Protein AF-0000000076151742 (afdb_homodimer)

InterPro domains:
  IPR000971 Globin [PF00042] (34-148)
  IPR000971 Globin [PS01033] (8-156)
  IPR009050 Globin-like superfamily [SSF46458] (9-150)
  IPR012292 Globin/Protoglobin [G3DSA:1.10.490.10] (8-158)
  IPR044399 Myoglobin-like, M family globin domain [cd01040] (17-150)

Secondary structure (DSSP, 8-state):
--HHHHT---HHHHHHHHHHHHHHHTTHHHHHHHHHHHHHHH-GGGGGG-GGGTT--GGGGGG-HHHHHHHHHHHHHHHHHHHHTT-HHHHHHHHHHHHHHHHTTT--HHHHHHHHHHHHHHHHHHS-TTT--HHHHHHHHHHHHHHHHHHHHHHHHHHHHHHHHHH--STTS-----------/--HHHHT---HHHHHHHHHHHHHHHTTHHHHHHHHHHHHHHH-GGGGGG-GGGTT--GGGGGG-HHHHHHHHHHHHHHHHHHHHTT-HHHHHHHHHHHHHHHHTTT--HHHHHHHHHHHHHHHHHHS-TTT--HHHHHHHHHHHHHHHHHHHHHHHHHHHHHHHHHH--STTS-----------

Solvent-accessible surface area (backbone atoms only — not comparable to full-atom values): 20365 Å² total; per-residue (Å²): 131,56,59,69,66,47,42,63,65,53,74,66,38,50,49,27,42,52,55,53,45,52,60,46,52,73,43,40,66,64,46,17,41,50,49,51,52,44,39,40,67,78,39,56,76,61,47,71,79,38,73,90,50,69,86,55,55,79,88,51,41,80,75,34,63,68,50,45,38,50,17,42,50,53,49,53,53,51,45,54,43,63,74,22,49,90,36,47,69,48,30,49,52,51,47,49,54,51,38,55,59,34,41,78,70,76,41,54,37,69,58,38,48,54,51,21,56,39,49,34,51,47,48,64,69,69,40,54,77,90,71,59,50,70,56,39,34,52,32,42,38,46,52,27,48,27,48,23,47,44,26,50,51,50,52,52,52,53,52,51,54,54,48,54,64,62,66,62,64,85,61,78,69,70,81,68,75,81,81,83,78,81,82,128,132,56,60,70,67,48,43,63,65,53,75,66,38,50,49,26,42,54,54,53,44,52,60,45,51,73,43,40,65,64,44,18,40,50,49,50,51,44,39,40,66,78,37,55,73,60,45,72,79,36,71,90,51,69,85,55,56,78,88,50,41,80,73,34,62,67,51,45,41,50,17,42,49,51,49,53,54,51,46,54,44,63,74,23,49,90,36,46,70,48,32,48,52,50,46,48,53,50,36,56,59,34,40,77,69,76,40,53,36,69,58,38,49,53,50,21,57,39,49,33,51,48,48,66,69,69,40,54,76,89,71,58,50,70,56,41,35,52,31,41,37,45,53,27,48,26,49,24,47,43,28,48,52,49,52,51,53,53,50,53,53,54,49,54,62,63,65,62,62,84,63,81,70,69,85,69,77,80,78,81,77,74,79,120

Organism: Mytilus galloprovincialis (NCBI:txid29158)

pLDDT: mean 90.15, std 17.55, range [24.45, 98.75]

Nearest PDB structures (foldseek):
  8oup-assembly1_A  TM=9.320E-01  e=1.460E-07  Spisula solidissima
  2fam-assembly1_A  TM=9.357E-01  e=6.219E-07  Aplysia limacina
  5mba-assembly1_A  TM=9.370E-01  e=7.189E-07  Aplysia limacina
  1dm1-assembly1_A  TM=9.285E-01  e=1.889E-06  Aplysia limacina
  3a5a-assembly1_A  TM=8.567E-01  e=4.363E-05  Tokunagayusurika akamusi

Radius of gyration: 25.72 Å; Cα contacts (8 Å, |Δi|>4): 331; chains: 2; bounding box: 96×56×75 Å

Sequence (368 aa):
MSVRKALVFSKDEIRALKESWYVMWGDKTNNGIKMLMKLFKMHPESRAFYKEFKDLREQDLPANKRFRSLALQYMYKLTEYIDAVDDPDTLEDLMVTTCKAHHKRSLGPKHFKWMGSVMTSMVKETMKSTHVKELHKTSWTKLMDALVVVATDVQKTLKEESLDKIQIPEMTGVWRSPHNSPRFMSVRKALVFSKDEIRALKESWYVMWGDKTNNGIKMLMKLFKMHPESRAFYKEFKDLREQDLPANKRFRSLALQYMYKLTEYIDAVDDPDTLEDLMVTTCKAHHKRSLGPKHFKWMGSVMTSMVKETMKSTHVKELHKTSWTKLMDALVVVATDVQKTLKEESLDKIQIPEMTGVWRSPHNSPRF

Structure (mmCIF, N/CA/C/O backbone):
data_AF-0000000076151742-model_v1
#
loop_
_entity.id
_entity.type
_entity.pdbx_description
1 polymer 'Globin domain-containing protein'
#
loop_
_atom_site.group_PDB
_atom_site.id
_atom_site.type_symbol
_atom_site.label_atom_id
_atom_site.label_alt_id
_atom_site.label_comp_id
_atom_site.label_asym_id
_atom_site.label_entity_id
_atom_site.label_seq_id
_atom_site.pdbx_PDB_ins_code
_atom_site.Cartn_x
_atom_site.Cartn_y
_atom_site.Cartn_z
_atom_site.occupancy
_atom_site.B_iso_or_equiv
_atom_site.auth_seq_id
_atom_site.auth_comp_id
_atom_site.auth_asym_id
_atom_site.auth_atom_id
_atom_site.pdbx_PDB_model_num
ATOM 1 N N . MET A 1 1 ? 4.766 -13.641 -23.844 1 73.69 1 MET A N 1
ATOM 2 C CA . MET A 1 1 ? 3.4 -13.125 -23.781 1 73.69 1 MET A CA 1
ATOM 3 C C . MET A 1 1 ? 3.396 -11.625 -23.531 1 73.69 1 MET A C 1
ATOM 5 O O . MET A 1 1 ? 4.242 -11.109 -22.797 1 73.69 1 MET A O 1
ATOM 9 N N . SER A 1 2 ? 2.443 -11 -24.219 1 91.06 2 SER A N 1
ATOM 10 C CA . SER A 1 2 ? 2.373 -9.547 -24.047 1 91.06 2 SER A CA 1
ATOM 11 C C . SER A 1 2 ? 1.766 -9.188 -22.688 1 91.06 2 SER A C 1
ATOM 13 O O . SER A 1 2 ? 0.923 -9.922 -22.172 1 91.06 2 SER A O 1
ATOM 15 N N . VAL A 1 3 ? 2.254 -8.211 -22.062 1 94.06 3 VAL A N 1
ATOM 16 C CA . VAL A 1 3 ? 1.76 -7.719 -20.781 1 94.06 3 VAL A CA 1
ATOM 17 C C . VAL A 1 3 ? 0.248 -7.512 -20.859 1 94.06 3 VAL A C 1
ATOM 19 O O . VAL A 1 3 ? -0.488 -7.949 -19.969 1 94.06 3 VAL A O 1
ATOM 22 N N . ARG A 1 4 ? -0.246 -6.965 -21.922 1 92.31 4 ARG A N 1
ATOM 23 C CA . ARG A 1 4 ? -1.667 -6.668 -22.062 1 92.31 4 ARG A CA 1
ATOM 24 C C . ARG A 1 4 ? -2.5 -7.945 -22.047 1 92.31 4 ARG A C 1
ATOM 26 O O . ARG A 1 4 ? -3.557 -7.988 -21.406 1 92.31 4 ARG A O 1
ATOM 33 N N . LYS A 1 5 ? -2.043 -8.969 -22.75 1 95.25 5 LYS A N 1
ATOM 34 C CA . LYS A 1 5 ? -2.77 -10.234 -22.781 1 95.25 5 LYS A CA 1
ATOM 35 C C . LYS A 1 5 ? -2.818 -10.883 -21.406 1 95.25 5 LYS A C 1
ATOM 37 O O . LYS A 1 5 ? -3.822 -11.492 -21.031 1 95.25 5 LYS A O 1
ATOM 42 N N . ALA A 1 6 ? -1.76 -10.742 -20.703 1 97.25 6 ALA A N 1
ATOM 43 C CA . ALA A 1 6 ? -1.653 -11.352 -19.375 1 97.25 6 ALA A CA 1
ATOM 44 C C . ALA A 1 6 ? -2.598 -10.688 -18.375 1 97.25 6 ALA A C 1
ATOM 46 O O . ALA A 1 6 ? -2.941 -11.273 -17.359 1 97.25 6 ALA A O 1
ATOM 47 N N . LEU A 1 7 ? -3.07 -9.492 -18.688 1 97.94 7 LEU A N 1
ATOM 48 C CA . LEU A 1 7 ? -3.805 -8.688 -17.719 1 97.94 7 LEU A CA 1
ATOM 49 C C . LEU A 1 7 ? -5.301 -8.703 -18.016 1 97.94 7 LEU A C 1
ATOM 51 O O . LEU A 1 7 ? -6.062 -7.93 -17.438 1 97.94 7 LEU A O 1
ATOM 55 N N . VAL A 1 8 ? -5.691 -9.57 -18.906 1 97.5 8 VAL A N 1
ATOM 56 C CA . VAL A 1 8 ? -7.105 -9.688 -19.25 1 97.5 8 VAL A CA 1
ATOM 57 C C . VAL A 1 8 ? -7.727 -10.859 -18.5 1 97.5 8 VAL A C 1
ATOM 59 O O . VAL A 1 8 ? -7.258 -12 -18.625 1 97.5 8 VAL A O 1
ATOM 62 N N . PHE A 1 9 ? -8.766 -10.562 -17.797 1 98.44 9 PHE A N 1
ATOM 63 C CA . PHE A 1 9 ? -9.492 -11.555 -17.016 1 98.44 9 PHE A CA 1
ATOM 64 C C . PHE A 1 9 ? -10.945 -11.641 -17.469 1 98.44 9 PHE A C 1
ATOM 66 O O . PHE A 1 9 ? -11.57 -10.617 -17.766 1 98.44 9 PHE A O 1
ATOM 73 N N . SER A 1 10 ? -11.461 -12.852 -17.516 1 98.38 10 SER A N 1
ATOM 74 C CA . SER A 1 10 ? -12.883 -13.023 -17.812 1 98.38 10 SER A CA 1
ATOM 75 C C . SER A 1 10 ? -13.75 -12.602 -16.641 1 98.38 10 SER A C 1
ATOM 77 O O . SER A 1 10 ? -13.266 -12.5 -15.508 1 98.38 10 SER A O 1
ATOM 79 N N . LYS A 1 11 ? -15.062 -12.375 -16.922 1 98.31 11 LYS A N 1
ATOM 80 C CA . LYS A 1 11 ? -16 -12.023 -15.852 1 98.31 11 LYS A CA 1
ATOM 81 C C . LYS A 1 11 ? -16.016 -13.102 -14.773 1 98.31 11 LYS A C 1
ATOM 83 O O . LYS A 1 11 ? -16.125 -12.797 -13.586 1 98.31 11 LYS A O 1
ATOM 88 N N . ASP A 1 12 ? -15.906 -14.344 -15.156 1 98.31 12 ASP A N 1
ATOM 89 C CA . ASP A 1 12 ? -15.93 -15.453 -14.203 1 98.31 12 ASP A CA 1
ATOM 90 C C . ASP A 1 12 ? -14.656 -15.477 -13.359 1 98.31 12 ASP A C 1
ATOM 92 O O . ASP A 1 12 ? -14.711 -15.75 -12.156 1 98.31 12 ASP A O 1
ATOM 96 N N . GLU A 1 13 ? -13.531 -15.219 -13.953 1 98.56 13 GLU A N 1
ATOM 97 C CA . GLU A 1 13 ? -12.273 -15.133 -13.227 1 98.56 13 GLU A CA 1
ATOM 98 C C . GLU A 1 13 ? -12.297 -14.008 -12.203 1 98.56 13 GLU A C 1
ATOM 100 O O . GLU A 1 13 ? -11.852 -14.18 -11.062 1 98.56 13 GLU A O 1
ATOM 105 N N . ILE A 1 14 ? -12.805 -12.875 -12.648 1 98.75 14 ILE A N 1
ATOM 106 C CA . ILE A 1 14 ? -12.906 -11.711 -11.773 1 98.75 14 ILE A CA 1
ATOM 107 C C . ILE A 1 14 ? -13.812 -12.039 -10.586 1 98.75 14 ILE A C 1
ATOM 109 O O . ILE A 1 14 ? -13.469 -11.742 -9.438 1 98.75 14 ILE A O 1
ATOM 113 N N . ARG A 1 15 ? -14.898 -12.641 -10.828 1 98.06 15 ARG A N 1
ATOM 114 C CA . ARG A 1 15 ? -15.82 -13.039 -9.773 1 98.06 15 ARG A CA 1
ATOM 115 C C . ARG A 1 15 ? -15.156 -14.016 -8.805 1 98.06 15 ARG A C 1
ATOM 117 O O . ARG A 1 15 ? -15.297 -13.883 -7.586 1 98.06 15 ARG A O 1
ATOM 124 N N . ALA A 1 16 ? -14.414 -14.945 -9.328 1 98.12 16 ALA A N 1
ATOM 125 C CA . ALA A 1 16 ? -13.742 -15.945 -8.5 1 98.12 16 ALA A CA 1
ATOM 126 C C . ALA A 1 16 ? -12.703 -15.297 -7.594 1 98.12 16 ALA A C 1
ATOM 128 O O . ALA A 1 16 ? -12.586 -15.648 -6.418 1 98.12 16 ALA A O 1
ATOM 129 N N . LEU A 1 17 ? -11.93 -14.344 -8.141 1 98.44 17 LEU A N 1
ATOM 130 C CA . LEU A 1 17 ? -10.945 -13.609 -7.355 1 98.44 17 LEU A CA 1
ATOM 131 C C . LEU A 1 17 ? -11.625 -12.82 -6.238 1 98.44 17 LEU A C 1
ATOM 133 O O . LEU A 1 17 ? -11.219 -12.914 -5.074 1 98.44 17 LEU A O 1
ATOM 137 N N . LYS A 1 18 ? -12.672 -12.133 -6.598 1 98.12 18 LYS A N 1
ATOM 138 C CA . LYS A 1 18 ? -13.336 -11.258 -5.637 1 98.12 18 LYS A CA 1
ATOM 139 C C . LYS A 1 18 ? -14.055 -12.07 -4.559 1 98.12 18 LYS A C 1
ATOM 141 O O . LYS A 1 18 ? -14.039 -11.703 -3.383 1 98.12 18 LYS A O 1
ATOM 146 N N . GLU A 1 19 ? -14.641 -13.203 -4.895 1 97.38 19 GLU A N 1
ATOM 147 C CA . GLU A 1 19 ? -15.328 -14.062 -3.934 1 97.38 19 GLU A CA 1
ATOM 148 C C . GLU A 1 19 ? -14.344 -14.664 -2.936 1 97.38 19 GLU A C 1
ATOM 150 O O . GLU A 1 19 ? -14.586 -14.648 -1.729 1 97.38 19 GLU A O 1
ATOM 155 N N . SER A 1 20 ? -13.289 -15.203 -3.422 1 97.69 20 SER A N 1
ATOM 156 C CA . SER A 1 20 ? -12.32 -15.836 -2.535 1 97.69 20 SER A CA 1
ATOM 157 C C . SER A 1 20 ? -11.602 -14.805 -1.674 1 97.69 20 SER A C 1
ATOM 159 O O . SER A 1 20 ? -11.289 -15.07 -0.512 1 97.69 20 SER A O 1
ATOM 161 N N . TRP A 1 21 ? -11.344 -13.602 -2.264 1 98.06 21 TRP A N 1
ATOM 162 C CA . TRP A 1 21 ? -10.703 -12.539 -1.497 1 98.06 21 TRP A CA 1
ATOM 163 C C . TRP A 1 21 ? -11.625 -12.031 -0.394 1 98.06 21 TRP A C 1
ATOM 165 O O . TRP A 1 21 ? -11.172 -11.719 0.709 1 98.06 21 TRP A O 1
ATOM 175 N N . TYR A 1 22 ? -12.891 -11.961 -0.725 1 96.81 22 TYR A N 1
ATOM 176 C CA . TYR A 1 22 ? -13.867 -11.547 0.276 1 96.81 22 TYR A CA 1
ATOM 177 C C . TYR A 1 22 ? -13.797 -12.438 1.509 1 96.81 22 TYR A C 1
ATOM 179 O O . TYR A 1 22 ? -13.812 -11.953 2.641 1 96.81 22 TYR A O 1
ATOM 187 N N . VAL A 1 23 ? -13.703 -13.688 1.262 1 96.25 23 VAL A N 1
ATOM 188 C CA . VAL A 1 23 ? -13.617 -14.648 2.355 1 96.25 23 VAL A CA 1
ATOM 189 C C . VAL A 1 23 ? -12.312 -14.445 3.127 1 96.25 23 VAL A C 1
ATOM 191 O O . VAL A 1 23 ? -12.32 -14.375 4.359 1 96.25 23 VAL A O 1
ATOM 194 N N . MET A 1 24 ? -11.18 -14.297 2.467 1 97 24 MET A N 1
ATOM 195 C CA . MET A 1 24 ? -9.875 -14.141 3.105 1 97 24 MET A CA 1
ATOM 196 C C . MET A 1 24 ? -9.789 -12.812 3.844 1 97 24 MET A C 1
ATOM 198 O O . MET A 1 24 ? -9.195 -12.734 4.922 1 97 24 MET A O 1
ATOM 202 N N . TRP A 1 25 ? -10.398 -11.805 3.289 1 96.62 25 TRP A N 1
ATOM 203 C CA . TRP A 1 25 ? -10.359 -10.461 3.844 1 96.62 25 TRP A CA 1
ATOM 204 C C . TRP A 1 25 ? -11.148 -10.383 5.148 1 96.62 25 TRP A C 1
ATOM 206 O O . TRP A 1 25 ? -10.883 -9.531 5.992 1 96.62 25 TRP A O 1
ATOM 216 N N . GLY A 1 26 ? -12.125 -11.289 5.32 1 95.31 26 GLY A N 1
ATOM 217 C CA . GLY A 1 26 ? -12.977 -11.266 6.5 1 95.31 26 GLY A CA 1
ATOM 218 C C . GLY A 1 26 ? -12.195 -11.273 7.801 1 95.31 26 GLY A C 1
ATOM 219 O O . GLY A 1 26 ? -12.617 -10.664 8.789 1 95.31 26 GLY A O 1
ATOM 220 N N . ASP A 1 27 ? -11.086 -11.945 7.805 1 95.56 27 ASP A N 1
ATOM 221 C CA . ASP A 1 27 ? -10.109 -11.914 8.891 1 95.56 27 ASP A CA 1
ATOM 222 C C . ASP A 1 27 ? -8.719 -11.562 8.367 1 95.56 27 ASP A C 1
ATOM 224 O O . ASP A 1 27 ? -7.797 -12.375 8.445 1 95.56 27 ASP A O 1
ATOM 228 N N . LYS A 1 28 ? -8.633 -10.336 7.918 1 96.12 28 LYS A N 1
ATOM 229 C CA . LYS A 1 28 ? -7.445 -9.898 7.195 1 96.12 28 LYS A CA 1
ATOM 230 C C . LYS A 1 28 ? -6.195 -10.023 8.062 1 96.12 28 LYS A C 1
ATOM 232 O O . LYS A 1 28 ? -5.121 -10.359 7.57 1 96.12 28 LYS A O 1
ATOM 237 N N . THR A 1 29 ? -6.398 -9.805 9.391 1 95.31 29 THR A N 1
ATOM 238 C CA . THR A 1 29 ? -5.238 -9.859 10.273 1 95.31 29 THR A CA 1
ATOM 239 C C . THR A 1 29 ? -4.719 -11.289 10.391 1 95.31 29 THR A C 1
ATOM 241 O O . THR A 1 29 ? -3.566 -11.57 10.047 1 95.31 29 THR A O 1
ATOM 244 N N . ASN A 1 30 ? -5.562 -12.219 10.734 1 96.88 30 ASN A N 1
ATOM 245 C CA . ASN A 1 30 ? -5.133 -13.594 10.93 1 96.88 30 ASN A CA 1
ATOM 246 C C . ASN A 1 30 ? -4.789 -14.273 9.602 1 96.88 30 ASN A C 1
ATOM 248 O O . ASN A 1 30 ? -3.836 -15.047 9.531 1 96.88 30 ASN A O 1
ATOM 252 N N . ASN A 1 31 ? -5.531 -13.977 8.594 1 98.06 31 ASN A N 1
ATOM 253 C CA . ASN A 1 31 ? -5.246 -14.586 7.301 1 98.06 31 ASN A CA 1
ATOM 254 C C . ASN A 1 31 ? -3.98 -14.008 6.676 1 98.06 31 ASN A C 1
ATOM 256 O O . ASN A 1 31 ? -3.248 -14.719 5.984 1 98.06 31 ASN A O 1
ATOM 260 N N . GLY A 1 32 ? -3.707 -12.711 6.961 1 98.5 32 GLY A N 1
ATOM 261 C CA . GLY A 1 32 ? -2.43 -12.148 6.551 1 98.5 32 GLY A CA 1
ATOM 262 C C . GLY A 1 32 ? -1.241 -12.82 7.211 1 98.5 32 GLY A C 1
ATOM 263 O O . GLY A 1 32 ? -0.257 -13.148 6.543 1 98.5 32 GLY A O 1
ATOM 264 N N . ILE A 1 33 ? -1.382 -13.047 8.43 1 98.44 33 ILE A N 1
ATOM 265 C CA . ILE A 1 33 ? -0.337 -13.734 9.18 1 98.44 33 ILE A CA 1
ATOM 266 C C . ILE A 1 33 ? -0.149 -15.148 8.625 1 98.44 33 ILE A C 1
ATOM 268 O O . ILE A 1 33 ? 0.979 -15.57 8.367 1 98.44 33 ILE A O 1
ATOM 272 N N . LYS A 1 34 ? -1.237 -15.805 8.422 1 98.38 34 LYS A N 1
ATOM 273 C CA . LYS A 1 34 ? -1.194 -17.156 7.867 1 98.38 34 LYS A CA 1
ATOM 274 C C . LYS A 1 34 ? -0.521 -17.172 6.496 1 98.38 34 LYS A C 1
ATOM 276 O O . LYS A 1 34 ? 0.258 -18.062 6.188 1 98.38 34 LYS A O 1
ATOM 281 N N . MET A 1 35 ? -0.806 -16.203 5.723 1 98.69 35 MET A N 1
ATOM 282 C CA . MET A 1 35 ? -0.234 -16.094 4.387 1 98.69 35 MET A CA 1
ATOM 283 C C . MET A 1 35 ? 1.283 -15.953 4.453 1 98.69 35 MET A C 1
ATOM 285 O O . MET A 1 35 ? 2.008 -16.656 3.75 1 98.69 35 MET A O 1
ATOM 289 N N . LEU A 1 36 ? 1.77 -15.133 5.328 1 98.38 36 LEU A N 1
ATOM 290 C CA . LEU A 1 36 ? 3.209 -14.93 5.438 1 98.38 36 LEU A CA 1
ATOM 291 C C . LEU A 1 36 ? 3.891 -16.156 6.035 1 98.38 36 LEU A C 1
ATOM 293 O O . LEU A 1 36 ? 4.996 -16.516 5.625 1 98.38 36 LEU A O 1
ATOM 297 N N . MET A 1 37 ? 3.201 -16.703 6.965 1 98.5 37 MET A N 1
ATOM 298 C CA . MET A 1 37 ? 3.729 -17.953 7.52 1 98.5 37 MET A CA 1
ATOM 299 C C . MET A 1 37 ? 3.855 -19.016 6.434 1 98.5 37 MET A C 1
ATOM 301 O O . MET A 1 37 ? 4.844 -19.75 6.395 1 98.5 37 MET A O 1
ATOM 305 N N . LYS A 1 38 ? 2.926 -19.141 5.613 1 98.44 38 LYS A N 1
ATOM 306 C CA . LYS A 1 38 ? 2.957 -20.094 4.516 1 98.44 38 LYS A CA 1
ATOM 307 C C . LYS A 1 38 ? 4.074 -19.781 3.529 1 98.44 38 LYS A C 1
ATOM 309 O O . LYS A 1 38 ? 4.688 -20.672 2.957 1 98.44 38 LYS A O 1
ATOM 314 N N . LEU A 1 39 ? 4.254 -18.469 3.283 1 98.5 39 LEU A N 1
ATOM 315 C CA . LEU A 1 39 ? 5.359 -18.062 2.418 1 98.5 39 LEU A CA 1
ATOM 316 C C . LEU A 1 39 ? 6.691 -18.562 2.973 1 98.5 39 LEU A C 1
ATOM 318 O O . LEU A 1 39 ? 7.477 -19.188 2.252 1 98.5 39 LEU A O 1
ATOM 322 N N . PHE A 1 40 ? 6.875 -18.375 4.258 1 97.81 40 PHE A N 1
ATOM 323 C CA . PHE A 1 40 ? 8.133 -18.75 4.887 1 97.81 40 PHE A CA 1
ATOM 324 C C . PHE A 1 40 ? 8.273 -20.266 4.953 1 97.81 40 PHE A C 1
ATOM 326 O O . PHE A 1 40 ? 9.383 -20.797 4.918 1 97.81 40 PHE A O 1
ATOM 333 N N . LYS A 1 41 ? 7.184 -20.953 5 1 97.69 41 LYS A N 1
ATOM 334 C CA . LYS A 1 41 ? 7.211 -22.406 5.062 1 97.69 41 LYS A CA 1
ATOM 335 C C . LYS A 1 41 ? 7.441 -23.016 3.682 1 97.69 41 LYS A C 1
ATOM 337 O O . LYS A 1 41 ? 8.266 -23.922 3.523 1 97.69 41 LYS A O 1
ATOM 342 N N . MET A 1 42 ? 6.754 -22.516 2.688 1 97.94 42 MET A N 1
ATOM 343 C CA . MET A 1 42 ? 6.824 -23.078 1.34 1 97.94 42 MET A CA 1
ATOM 344 C C . MET A 1 42 ? 8.094 -22.609 0.627 1 97.94 42 MET A C 1
ATOM 346 O O . MET A 1 42 ? 8.625 -23.328 -0.221 1 97.94 42 MET A O 1
ATOM 350 N N . HIS A 1 43 ? 8.523 -21.391 0.941 1 97.94 43 HIS A N 1
ATOM 351 C CA . HIS A 1 43 ? 9.719 -20.781 0.352 1 97.94 43 HIS A CA 1
ATOM 352 C C . HIS A 1 43 ? 10.609 -20.172 1.423 1 97.94 43 HIS A C 1
ATOM 354 O O . HIS A 1 43 ? 10.711 -18.953 1.525 1 97.94 43 HIS A O 1
ATOM 360 N N . PRO A 1 44 ? 11.359 -21.031 2.105 1 96.38 44 PRO A N 1
ATOM 361 C CA . PRO A 1 44 ? 12.141 -20.594 3.262 1 96.38 44 PRO A CA 1
ATOM 362 C C . PRO A 1 44 ? 13.18 -19.531 2.896 1 96.38 44 PRO A C 1
ATOM 364 O O . PRO A 1 44 ? 13.531 -18.688 3.727 1 96.38 44 PRO A O 1
ATOM 367 N N . GLU A 1 45 ? 13.648 -19.516 1.678 1 95.56 45 GLU A N 1
ATOM 368 C CA . GLU A 1 45 ? 14.609 -18.5 1.223 1 95.56 45 GLU A CA 1
ATOM 369 C C . GLU A 1 45 ? 14.016 -17.094 1.31 1 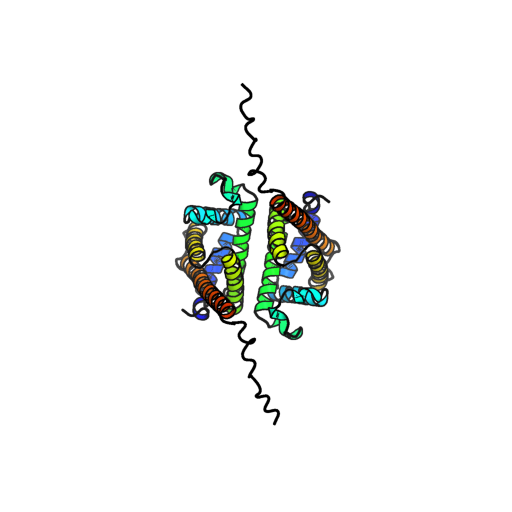95.56 45 GLU A C 1
ATOM 371 O O . GLU A 1 45 ? 14.75 -16.125 1.407 1 95.56 45 GLU A O 1
ATOM 376 N N . SER A 1 46 ? 12.648 -17 1.322 1 96.25 46 SER A N 1
ATOM 377 C CA . SER A 1 46 ? 11.992 -15.703 1.344 1 96.25 46 SER A CA 1
ATOM 378 C C . SER A 1 46 ? 12.234 -14.977 2.664 1 96.25 46 SER A C 1
ATOM 380 O O . SER A 1 46 ? 12.234 -13.742 2.713 1 96.25 46 SER A O 1
ATOM 382 N N . ARG A 1 47 ? 12.477 -15.758 3.67 1 95 47 ARG A N 1
ATOM 383 C CA . ARG A 1 47 ? 12.695 -15.164 4.988 1 95 47 ARG A CA 1
ATOM 384 C C . ARG A 1 47 ? 13.961 -14.328 5.012 1 95 47 ARG A C 1
ATOM 386 O O . ARG A 1 47 ? 14.078 -13.383 5.797 1 95 47 ARG A O 1
ATOM 393 N N . ALA A 1 48 ? 14.953 -14.609 4.18 1 93.56 48 ALA A N 1
ATOM 394 C CA . ALA A 1 48 ? 16.25 -13.945 4.152 1 93.56 48 ALA A CA 1
ATOM 395 C C . ALA A 1 48 ? 16.125 -12.477 3.752 1 93.56 48 ALA A C 1
ATOM 397 O O . ALA A 1 48 ? 17 -11.672 4.027 1 93.56 48 ALA A O 1
ATOM 398 N N . PHE A 1 49 ? 15.008 -12.109 3.178 1 93.81 49 PHE A N 1
ATOM 399 C CA . PHE A 1 49 ? 14.812 -10.75 2.703 1 93.81 49 PHE A CA 1
ATOM 400 C C . PHE A 1 49 ? 14.305 -9.852 3.826 1 93.81 49 PHE A C 1
ATOM 402 O O . PHE A 1 49 ? 14.188 -8.633 3.65 1 93.81 49 PHE A O 1
ATOM 409 N N . TYR A 1 50 ? 14.086 -10.461 5.031 1 94.69 50 TYR A N 1
ATOM 410 C CA . TYR A 1 50 ? 13.594 -9.727 6.195 1 94.69 50 TYR A CA 1
ATOM 411 C C . TYR A 1 50 ? 14.547 -9.859 7.371 1 94.69 50 TYR A C 1
ATOM 413 O O . TYR A 1 50 ? 14.32 -10.672 8.273 1 94.69 50 TYR A O 1
ATOM 421 N N . LYS A 1 51 ? 15.516 -9.023 7.367 1 91.75 51 LYS A N 1
ATOM 422 C CA . LYS A 1 51 ? 16.578 -9.094 8.375 1 91.75 51 LYS A CA 1
ATOM 423 C C . LYS A 1 51 ? 16 -8.984 9.781 1 91.75 51 LYS A C 1
ATOM 425 O O . LYS A 1 51 ? 16.547 -9.562 10.727 1 91.75 51 LYS A O 1
ATOM 430 N N . GLU A 1 52 ? 14.914 -8.352 9.906 1 92.12 52 GLU A N 1
ATOM 431 C CA . GLU A 1 52 ? 14.281 -8.133 11.211 1 92.12 52 GLU A CA 1
ATOM 432 C C . GLU A 1 52 ? 13.773 -9.438 11.805 1 92.12 52 GLU A C 1
ATOM 434 O O . GLU A 1 52 ? 13.523 -9.516 13.016 1 92.12 52 GLU A O 1
ATOM 439 N N . PHE A 1 53 ? 13.594 -10.406 10.914 1 95.81 53 PHE A N 1
ATOM 440 C CA . PHE A 1 53 ? 13.008 -11.648 11.398 1 95.81 53 PHE A CA 1
ATOM 441 C C . PHE A 1 53 ? 14.07 -12.734 11.539 1 95.81 53 PHE A C 1
ATOM 443 O O . PHE A 1 53 ? 13.766 -13.875 11.906 1 95.81 53 PHE A O 1
ATOM 450 N N . LYS A 1 54 ? 15.312 -12.547 11.328 1 91 54 LYS A N 1
ATOM 451 C CA . LYS A 1 54 ? 16.375 -13.539 11.203 1 91 54 LYS A CA 1
ATOM 452 C C . LYS A 1 54 ? 16.547 -14.32 12.5 1 91 54 LYS A C 1
ATOM 454 O O . LYS A 1 54 ? 16.781 -15.531 12.469 1 91 54 LYS A O 1
ATOM 459 N N . ASP A 1 55 ? 16.297 -13.648 13.594 1 92 55 ASP A N 1
ATOM 460 C CA . ASP A 1 55 ? 16.594 -14.305 14.859 1 92 55 ASP A CA 1
ATOM 461 C C . ASP A 1 55 ? 15.312 -14.781 15.547 1 92 55 ASP A C 1
ATOM 463 O O . ASP A 1 55 ? 15.352 -15.219 16.703 1 92 55 ASP A O 1
ATOM 467 N N . LEU A 1 56 ? 14.25 -14.727 14.828 1 96.31 56 LEU A N 1
ATOM 468 C CA . LEU A 1 56 ? 12.984 -15.141 15.422 1 96.31 56 LEU A CA 1
ATOM 469 C C . LEU A 1 56 ? 12.641 -16.578 15.055 1 96.31 56 LEU A C 1
ATOM 471 O O . LEU A 1 56 ? 12.867 -17 13.914 1 96.31 56 LEU A O 1
ATOM 475 N N . ARG A 1 57 ? 12.234 -17.344 16.156 1 96.31 57 ARG A N 1
ATOM 476 C CA . ARG A 1 57 ? 11.672 -18.656 15.852 1 96.31 57 ARG A CA 1
ATOM 477 C C . ARG A 1 57 ? 10.328 -18.531 15.133 1 96.31 57 ARG A C 1
ATOM 479 O O . ARG A 1 57 ? 9.602 -17.562 15.336 1 96.31 57 ARG A O 1
ATOM 486 N N . GLU A 1 58 ? 10 -19.469 14.25 1 95.62 58 GLU A N 1
ATOM 487 C CA . GLU A 1 58 ? 8.758 -19.453 13.477 1 95.62 58 GLU A CA 1
ATOM 488 C C . GLU A 1 58 ? 7.551 -19.219 14.383 1 95.62 58 GLU A C 1
ATOM 490 O O . GLU A 1 58 ? 6.645 -18.469 14.031 1 95.62 58 GLU A O 1
ATOM 495 N N . GLN A 1 59 ? 7.48 -19.859 15.531 1 96.12 59 GLN A N 1
ATOM 496 C CA . GLN A 1 59 ? 6.336 -19.797 16.438 1 96.12 59 GLN A CA 1
ATOM 497 C C . GLN A 1 59 ? 6.195 -18.422 17.062 1 96.12 59 GLN A C 1
ATOM 499 O O . GLN A 1 59 ? 5.148 -18.078 17.625 1 96.12 59 GLN A O 1
ATOM 504 N N . ASP A 1 60 ? 7.238 -17.594 16.953 1 97.31 60 ASP A N 1
ATOM 505 C CA . ASP A 1 60 ? 7.227 -16.266 17.578 1 97.31 60 ASP A CA 1
ATOM 506 C C . ASP A 1 60 ? 6.812 -15.188 16.578 1 97.31 60 ASP A C 1
ATOM 508 O O . ASP A 1 60 ? 6.484 -14.07 16.953 1 97.31 60 ASP A O 1
ATOM 512 N N . LEU A 1 61 ? 6.781 -15.523 15.344 1 97.44 61 LEU A N 1
ATOM 513 C CA . LEU A 1 61 ? 6.539 -14.562 14.273 1 97.44 61 LEU A CA 1
ATOM 514 C C . LEU A 1 61 ? 5.137 -13.969 14.383 1 97.44 61 LEU A C 1
ATOM 516 O O . LEU A 1 61 ? 4.969 -12.75 14.305 1 97.44 61 LEU A O 1
ATOM 520 N N . PRO A 1 62 ? 4.105 -14.75 14.758 1 97.06 62 PRO A N 1
ATOM 521 C CA . PRO A 1 62 ? 2.746 -14.203 14.773 1 97.06 62 PRO A CA 1
ATOM 522 C C . PRO A 1 62 ? 2.551 -13.141 15.844 1 97.06 62 PRO A C 1
ATOM 524 O O . PRO A 1 62 ? 1.644 -12.305 15.742 1 97.06 62 PRO A O 1
ATOM 527 N N . ALA A 1 63 ? 3.387 -13.156 16.781 1 95.38 63 ALA A N 1
ATOM 528 C CA . ALA A 1 63 ? 3.238 -12.188 17.875 1 95.38 63 ALA A CA 1
ATOM 529 C C . ALA A 1 63 ? 4.105 -10.953 17.625 1 95.38 63 ALA A C 1
ATOM 531 O O . ALA A 1 63 ? 3.949 -9.938 18.312 1 95.38 63 ALA A O 1
ATOM 532 N N . ASN A 1 64 ? 5.055 -11.023 16.688 1 95.44 64 ASN A N 1
ATOM 533 C CA . ASN A 1 64 ? 5.945 -9.906 16.375 1 95.44 64 ASN A CA 1
ATOM 534 C C . ASN A 1 64 ? 5.199 -8.773 15.68 1 95.44 64 ASN A C 1
ATOM 536 O O . ASN A 1 64 ? 4.52 -9 14.672 1 95.44 64 ASN A O 1
ATOM 540 N N . LYS A 1 65 ? 5.32 -7.578 16.156 1 92.94 65 LYS A N 1
ATOM 541 C CA . LYS A 1 65 ? 4.574 -6.43 15.656 1 92.94 65 LYS A CA 1
ATOM 542 C C . LYS A 1 65 ? 4.922 -6.141 14.203 1 92.94 65 LYS A C 1
ATOM 544 O O . LYS A 1 65 ? 4.035 -5.875 13.391 1 92.94 65 LYS A O 1
ATOM 549 N N . ARG A 1 66 ? 6.156 -6.188 13.922 1 94.62 66 ARG A N 1
ATOM 550 C CA . ARG A 1 66 ? 6.598 -5.93 12.555 1 94.62 66 ARG A CA 1
ATOM 551 C C . ARG A 1 66 ? 6.066 -6.992 11.602 1 94.62 66 ARG A C 1
ATOM 553 O O . ARG A 1 66 ? 5.688 -6.684 10.469 1 94.62 66 ARG A O 1
ATOM 560 N N . PHE A 1 67 ? 6.074 -8.234 12.055 1 96.88 67 PHE A N 1
ATOM 561 C CA . PHE A 1 67 ? 5.543 -9.32 11.234 1 96.88 67 PHE A CA 1
ATOM 562 C C . PHE A 1 67 ? 4.059 -9.109 10.961 1 96.88 67 PHE A C 1
ATOM 564 O O . PHE A 1 67 ? 3.602 -9.297 9.828 1 96.88 67 PHE A O 1
ATOM 571 N N . ARG A 1 68 ? 3.35 -8.656 11.891 1 95.94 68 ARG A N 1
ATOM 572 C CA . ARG A 1 68 ? 1.914 -8.43 11.758 1 95.94 68 ARG A CA 1
ATOM 573 C C . ARG A 1 68 ? 1.629 -7.27 10.812 1 95.94 68 ARG A C 1
ATOM 575 O O . ARG A 1 68 ? 0.717 -7.348 9.984 1 95.94 68 ARG A O 1
ATOM 582 N N . SER A 1 69 ? 2.398 -6.211 10.914 1 95.75 69 SER A N 1
ATOM 583 C CA . SER A 1 69 ? 2.199 -5.07 10.031 1 95.75 69 SER A CA 1
ATOM 584 C C . SER A 1 69 ? 2.551 -5.422 8.586 1 95.75 69 SER A C 1
ATOM 586 O O . SER A 1 69 ? 1.89 -4.965 7.652 1 95.75 69 SER A O 1
ATOM 588 N N . LEU A 1 70 ? 3.623 -6.223 8.477 1 96.75 70 LEU A N 1
ATOM 589 C CA . LEU A 1 70 ? 3.99 -6.688 7.141 1 96.75 70 LEU A CA 1
ATOM 590 C C . LEU A 1 70 ? 2.871 -7.52 6.527 1 96.75 70 LEU A C 1
ATOM 592 O O . LEU A 1 70 ? 2.535 -7.348 5.352 1 96.75 70 LEU A O 1
ATOM 596 N N . ALA A 1 71 ? 2.303 -8.391 7.344 1 97.62 71 ALA A N 1
ATOM 597 C CA . ALA A 1 71 ? 1.188 -9.219 6.883 1 97.62 71 ALA A CA 1
ATOM 598 C C . ALA A 1 71 ? 0.027 -8.352 6.402 1 97.62 71 ALA A C 1
ATOM 600 O O . ALA A 1 71 ? -0.576 -8.633 5.363 1 97.62 71 ALA A O 1
ATOM 601 N N . LEU A 1 72 ? -0.281 -7.328 7.102 1 97.19 72 LEU A N 1
ATOM 602 C CA . LEU A 1 72 ? -1.35 -6.414 6.719 1 97.19 72 LEU A CA 1
ATOM 603 C C . LEU A 1 72 ? -1.006 -5.691 5.418 1 97.19 72 LEU A C 1
ATOM 605 O O . LEU A 1 72 ? -1.876 -5.48 4.574 1 97.19 72 LEU A O 1
ATOM 609 N N . GLN A 1 73 ? 0.251 -5.328 5.258 1 97.25 73 GLN A N 1
ATOM 610 C CA . GLN A 1 73 ? 0.666 -4.66 4.027 1 97.25 73 GLN A CA 1
ATOM 611 C C . GLN A 1 73 ? 0.46 -5.566 2.816 1 97.25 73 GLN A C 1
ATOM 613 O O . GLN A 1 73 ? 0.056 -5.098 1.75 1 97.25 73 GLN A O 1
ATOM 618 N N . TYR A 1 74 ? 0.714 -6.848 2.984 1 98 74 TYR A N 1
ATOM 619 C CA . TYR A 1 74 ? 0.441 -7.801 1.915 1 98 74 TYR A CA 1
ATOM 620 C C . TYR A 1 74 ? -1.044 -7.824 1.573 1 98 74 TYR A C 1
ATOM 622 O O . TYR A 1 74 ? -1.416 -7.836 0.397 1 98 74 TYR A O 1
ATOM 630 N N . MET A 1 75 ? -1.856 -7.801 2.568 1 98.31 75 MET A N 1
ATOM 631 C CA . MET A 1 75 ? -3.305 -7.852 2.385 1 98.31 75 MET A CA 1
ATOM 632 C C . MET A 1 75 ? -3.799 -6.625 1.623 1 98.31 75 MET A C 1
ATOM 634 O O . MET A 1 75 ? -4.578 -6.75 0.677 1 98.31 75 MET A O 1
ATOM 638 N N . TYR A 1 76 ? -3.299 -5.496 1.96 1 96.75 76 TYR A N 1
ATOM 639 C CA . TYR A 1 76 ? -3.754 -4.27 1.312 1 96.75 76 TYR A CA 1
ATOM 640 C C . TYR A 1 76 ? -3.211 -4.172 -0.109 1 96.75 76 TYR A C 1
ATOM 642 O O . TYR A 1 76 ? -3.898 -3.689 -1.012 1 96.75 76 TYR A O 1
ATOM 650 N N . LYS A 1 77 ? -2.006 -4.656 -0.264 1 98.06 77 LYS A N 1
ATOM 651 C CA . LYS A 1 77 ? -1.443 -4.652 -1.611 1 98.06 77 LYS A CA 1
ATOM 652 C C . LYS A 1 77 ? -2.238 -5.57 -2.539 1 98.06 77 LYS A C 1
ATOM 654 O O . LYS A 1 77 ? -2.559 -5.191 -3.668 1 98.06 77 LYS A O 1
ATOM 659 N N . LEU A 1 78 ? -2.574 -6.727 -2.09 1 98.5 78 LEU A N 1
ATOM 660 C CA . LEU A 1 78 ? -3.373 -7.641 -2.898 1 98.5 78 LEU A CA 1
ATOM 661 C C . LEU A 1 78 ? -4.77 -7.078 -3.135 1 98.5 78 LEU A C 1
ATOM 663 O O . LEU A 1 78 ? -5.363 -7.297 -4.195 1 98.5 78 LEU A O 1
ATOM 667 N N . THR A 1 79 ? -5.273 -6.332 -2.178 1 97.88 79 THR A N 1
ATOM 668 C CA . THR A 1 79 ? -6.559 -5.66 -2.346 1 97.88 79 THR A CA 1
ATOM 669 C C . THR A 1 79 ? -6.508 -4.676 -3.51 1 97.88 79 THR A C 1
ATOM 671 O O . THR A 1 79 ? -7.453 -4.582 -4.293 1 97.88 79 THR A O 1
ATOM 674 N N . GLU A 1 80 ? -5.453 -3.979 -3.641 1 97.44 80 GLU A N 1
ATOM 675 C CA . GLU A 1 80 ? -5.297 -3.053 -4.758 1 97.44 80 GLU A CA 1
ATOM 676 C C . GLU A 1 80 ? -5.457 -3.77 -6.094 1 97.44 80 GLU A C 1
ATOM 678 O O . GLU A 1 80 ? -6.133 -3.268 -6.996 1 97.44 80 GLU A O 1
ATOM 683 N N . TYR A 1 81 ? -4.859 -4.922 -6.211 1 98.31 81 TYR A N 1
ATOM 684 C CA . TYR A 1 81 ? -4.918 -5.672 -7.457 1 98.31 81 TYR A CA 1
ATOM 685 C C . TYR A 1 81 ? -6.328 -6.188 -7.723 1 98.31 81 TYR A C 1
ATOM 687 O O . TYR A 1 81 ? -6.84 -6.07 -8.836 1 98.31 81 TYR A O 1
ATOM 695 N N . ILE A 1 82 ? -6.895 -6.676 -6.711 1 98.06 82 ILE A N 1
ATOM 696 C CA . ILE A 1 82 ? -8.227 -7.25 -6.855 1 98.06 82 ILE A CA 1
ATOM 697 C C . ILE A 1 82 ? -9.219 -6.156 -7.234 1 98.06 82 ILE A C 1
ATOM 699 O O . ILE A 1 82 ? -10.086 -6.363 -8.086 1 98.06 82 ILE A O 1
ATOM 703 N N . ASP A 1 83 ? -9.07 -5.004 -6.684 1 95.94 83 ASP A N 1
ATOM 704 C CA . ASP A 1 83 ? -9.969 -3.889 -6.969 1 95.94 83 ASP A CA 1
ATOM 705 C C . ASP A 1 83 ? -9.781 -3.389 -8.398 1 95.94 83 ASP A C 1
ATOM 707 O O . ASP A 1 83 ? -10.727 -2.883 -9.016 1 95.94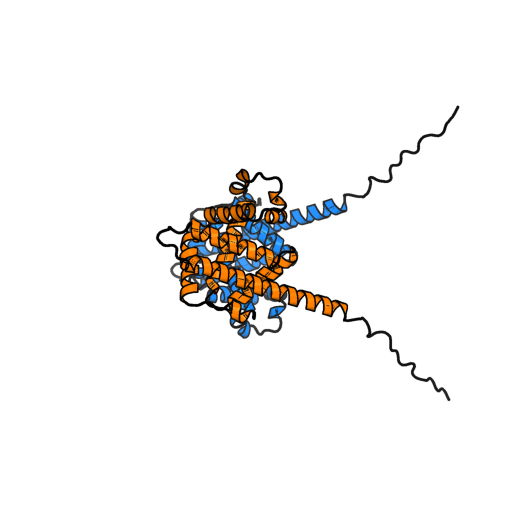 83 ASP A O 1
ATOM 711 N N . ALA A 1 84 ? -8.594 -3.604 -8.898 1 96.69 84 ALA A N 1
ATOM 712 C CA . ALA A 1 84 ? -8.289 -3.053 -10.219 1 96.69 84 ALA A CA 1
ATOM 713 C C . ALA A 1 84 ? -8.352 -4.133 -11.297 1 96.69 84 ALA A C 1
ATOM 715 O O . ALA A 1 84 ? -8.086 -3.867 -12.469 1 96.69 84 ALA A O 1
ATOM 716 N N . VAL A 1 85 ? -8.742 -5.352 -10.953 1 98.06 85 VAL A N 1
ATOM 717 C CA . VAL A 1 85 ? -8.57 -6.516 -11.82 1 98.06 85 VAL A CA 1
ATOM 718 C C . VAL A 1 85 ? -9.43 -6.363 -13.07 1 98.06 85 VAL A C 1
ATOM 720 O O . VAL A 1 85 ? -9.141 -6.961 -14.109 1 98.06 85 VAL A O 1
ATOM 723 N N . ASP A 1 86 ? -10.477 -5.531 -13.086 1 96.62 86 ASP A N 1
ATOM 724 C CA . ASP A 1 86 ? -11.336 -5.328 -14.25 1 96.62 86 ASP A CA 1
ATOM 725 C C . ASP A 1 86 ? -10.906 -4.098 -15.039 1 96.62 86 ASP A C 1
ATOM 727 O O . ASP A 1 86 ? -11.578 -3.693 -15.984 1 96.62 86 ASP A O 1
ATOM 731 N N . ASP A 1 87 ? -9.867 -3.439 -14.641 1 95.31 87 ASP A N 1
ATOM 732 C CA . ASP A 1 87 ? -9.25 -2.303 -15.312 1 95.31 87 ASP A CA 1
ATOM 733 C C . ASP A 1 87 ? -7.777 -2.57 -15.609 1 95.31 87 ASP A C 1
ATOM 735 O O . ASP A 1 87 ? -6.902 -2.143 -14.852 1 95.31 87 ASP A O 1
ATOM 739 N N . PRO A 1 88 ? -7.484 -3.152 -16.766 1 95.94 88 PRO A N 1
ATOM 740 C CA . PRO A 1 88 ? -6.129 -3.613 -17.078 1 95.94 88 PRO A CA 1
ATOM 741 C C . PRO A 1 88 ? -5.094 -2.492 -17.016 1 95.94 88 PRO A C 1
ATOM 743 O O . PRO A 1 88 ? -3.949 -2.723 -16.609 1 95.94 88 PRO A O 1
ATOM 746 N N . ASP A 1 89 ? -5.48 -1.273 -17.375 1 94.88 89 ASP A N 1
ATOM 747 C CA . ASP A 1 89 ? -4.535 -0.161 -17.359 1 94.88 89 ASP A CA 1
ATOM 748 C C . ASP A 1 89 ? -4.129 0.188 -15.93 1 94.88 89 ASP A C 1
ATOM 750 O O . ASP A 1 89 ? -2.939 0.35 -15.641 1 94.88 89 ASP A O 1
ATOM 754 N N . THR A 1 90 ? -5.047 0.262 -15.07 1 95.06 90 THR A N 1
ATOM 755 C CA . THR A 1 90 ? -4.77 0.564 -13.672 1 95.06 90 THR A CA 1
ATOM 756 C C . THR A 1 90 ? -4.012 -0.583 -13.016 1 95.06 90 THR A C 1
ATOM 758 O O . THR A 1 90 ? -3.057 -0.355 -12.273 1 95.06 90 THR A O 1
ATOM 761 N N . LEU A 1 91 ? -4.457 -1.783 -13.281 1 97.5 91 LEU A N 1
ATOM 762 C CA . LEU A 1 91 ? -3.795 -2.951 -12.719 1 97.5 91 LEU A CA 1
ATOM 763 C C . LEU A 1 91 ? -2.324 -2.994 -13.125 1 97.5 91 LEU A C 1
ATOM 765 O O . LEU A 1 91 ? -1.451 -3.229 -12.281 1 97.5 91 LEU A O 1
ATOM 769 N N . GLU A 1 92 ? -2.102 -2.744 -14.375 1 97.81 92 GLU A N 1
ATOM 770 C CA . GLU A 1 92 ? -0.727 -2.73 -14.867 1 97.81 92 GLU A CA 1
ATOM 771 C C . GLU A 1 92 ? 0.116 -1.702 -14.117 1 97.81 92 GLU A C 1
ATOM 773 O O . GLU A 1 92 ? 1.232 -2 -13.688 1 97.81 92 GLU A O 1
ATOM 778 N N . ASP A 1 93 ? -0.406 -0.553 -14.008 1 96.5 93 ASP A N 1
ATOM 779 C CA . ASP A 1 93 ? 0.344 0.53 -13.375 1 96.5 93 ASP A CA 1
ATOM 780 C C . ASP A 1 93 ? 0.649 0.209 -11.914 1 96.5 93 ASP A C 1
ATOM 782 O O . ASP A 1 93 ? 1.752 0.476 -11.43 1 96.5 93 ASP A O 1
ATOM 786 N N . LEU A 1 94 ? -0.317 -0.341 -11.203 1 97.31 94 LEU A N 1
ATOM 787 C CA . LEU A 1 94 ? -0.104 -0.756 -9.82 1 97.31 94 LEU A CA 1
ATOM 788 C C . LEU A 1 94 ? 0.975 -1.83 -9.734 1 97.31 94 LEU A C 1
ATOM 790 O O . LEU A 1 94 ? 1.852 -1.769 -8.875 1 97.31 94 LEU A O 1
ATOM 794 N N . MET A 1 95 ? 0.942 -2.729 -10.641 1 98.31 95 MET A N 1
ATOM 795 C CA . MET A 1 95 ? 1.906 -3.826 -10.633 1 98.31 95 MET A CA 1
ATOM 796 C C . MET A 1 95 ? 3.301 -3.324 -11 1 98.31 95 MET A C 1
ATOM 798 O O . MET A 1 95 ? 4.293 -3.758 -10.406 1 98.31 95 MET A O 1
ATOM 802 N N . VAL A 1 96 ? 3.396 -2.42 -11.938 1 97.5 96 VAL A N 1
ATOM 803 C CA . VAL A 1 96 ? 4.684 -1.854 -12.32 1 97.5 96 VAL A CA 1
ATOM 804 C C . VAL A 1 96 ? 5.328 -1.17 -11.117 1 97.5 96 VAL A C 1
ATOM 806 O O . VAL A 1 96 ? 6.516 -1.364 -10.852 1 97.5 96 VAL A O 1
ATOM 809 N N . THR A 1 97 ? 4.562 -0.434 -10.406 1 95.5 97 THR A N 1
ATOM 810 C CA . THR A 1 97 ? 5.043 0.254 -9.211 1 95.5 97 THR A CA 1
ATOM 811 C C . THR A 1 97 ? 5.586 -0.744 -8.195 1 95.5 97 THR A C 1
ATOM 813 O O . THR A 1 97 ? 6.684 -0.565 -7.66 1 95.5 97 THR A O 1
ATOM 816 N N . THR A 1 98 ? 4.852 -1.791 -7.992 1 97.38 98 THR A N 1
ATOM 817 C CA . THR A 1 98 ? 5.266 -2.836 -7.062 1 97.38 98 THR A CA 1
ATOM 818 C C . THR A 1 98 ? 6.555 -3.502 -7.539 1 97.38 98 THR A C 1
ATOM 820 O O . THR A 1 98 ? 7.477 -3.717 -6.75 1 97.38 98 THR A O 1
ATOM 823 N N . CYS A 1 99 ? 6.594 -3.814 -8.805 1 98.25 99 CYS A N 1
ATOM 824 C CA . CYS A 1 99 ? 7.742 -4.523 -9.359 1 98.25 99 CYS A CA 1
ATOM 825 C C . CYS A 1 99 ? 9 -3.67 -9.281 1 98.25 99 CYS A C 1
ATOM 827 O O . CYS A 1 99 ? 10.078 -4.172 -8.961 1 98.25 99 CYS A O 1
ATOM 829 N N . LYS A 1 100 ? 8.875 -2.389 -9.523 1 95.56 100 LYS A N 1
ATOM 830 C CA . LYS A 1 100 ? 10.023 -1.49 -9.438 1 95.56 100 LYS A CA 1
ATOM 831 C C . LYS A 1 100 ? 10.547 -1.403 -8.008 1 95.56 100 LYS A C 1
ATOM 833 O O . LYS A 1 100 ? 11.758 -1.453 -7.777 1 95.56 100 LYS A O 1
ATOM 838 N N . ALA A 1 101 ? 9.664 -1.329 -7.074 1 93.69 101 ALA A N 1
ATOM 839 C CA . ALA A 1 101 ? 10.055 -1.281 -5.672 1 93.69 101 ALA A CA 1
ATOM 840 C C . ALA A 1 101 ? 10.742 -2.578 -5.25 1 93.69 101 ALA A C 1
ATOM 842 O O . ALA A 1 101 ? 11.734 -2.553 -4.508 1 93.69 101 ALA A O 1
ATOM 843 N N . HIS A 1 102 ? 10.281 -3.701 -5.73 1 96.81 102 HIS A N 1
ATOM 844 C CA . HIS A 1 102 ? 10.836 -5.004 -5.383 1 96.81 102 HIS A CA 1
ATOM 845 C C . HIS A 1 102 ? 12.172 -5.234 -6.074 1 96.81 102 HIS A C 1
ATOM 847 O O . HIS A 1 102 ? 13.078 -5.844 -5.5 1 96.81 102 HIS A O 1
ATOM 853 N N . HIS A 1 103 ? 12.219 -4.637 -7.188 1 95.75 103 HIS A N 1
ATOM 854 C CA . HIS A 1 103 ? 13.477 -4.75 -7.914 1 95.75 103 HIS A CA 1
ATOM 855 C C . HIS A 1 103 ? 14.617 -4.094 -7.145 1 95.75 103 HIS A C 1
ATOM 857 O O . HIS A 1 103 ? 15.742 -4.605 -7.133 1 95.75 103 HIS A O 1
ATOM 863 N N . LYS A 1 104 ? 14.375 -3.049 -6.52 1 92.44 104 LYS A N 1
ATOM 864 C CA . LYS A 1 104 ? 15.367 -2.344 -5.719 1 92.44 104 LYS A CA 1
ATOM 865 C C . LYS A 1 104 ? 15.875 -3.217 -4.574 1 92.44 104 LYS A C 1
ATOM 867 O O . LYS A 1 104 ? 16.969 -2.98 -4.039 1 92.44 104 LYS A O 1
ATOM 872 N N . ARG A 1 105 ? 15.109 -4.203 -4.23 1 93.44 105 ARG A N 1
ATOM 873 C CA . ARG A 1 105 ? 15.469 -5.129 -3.164 1 93.44 105 ARG A CA 1
ATOM 874 C C . ARG A 1 105 ? 15.914 -6.473 -3.734 1 93.44 105 ARG A C 1
ATOM 876 O O . ARG A 1 105 ? 15.898 -7.488 -3.031 1 93.44 105 ARG A O 1
ATOM 883 N N . SER A 1 106 ? 16.109 -6.531 -5.004 1 94.19 106 SER A N 1
ATOM 884 C CA . SER A 1 106 ? 16.609 -7.703 -5.723 1 94.19 106 SER A CA 1
ATOM 885 C C . SER A 1 106 ? 15.562 -8.812 -5.758 1 94.19 106 SER A C 1
ATOM 887 O O . SER A 1 106 ? 15.898 -9.992 -5.707 1 94.19 106 SER A O 1
ATOM 889 N N . LEU A 1 107 ? 14.352 -8.383 -5.715 1 96.69 107 LEU A N 1
ATOM 890 C CA . LEU A 1 107 ? 13.25 -9.312 -5.91 1 96.69 107 LEU A CA 1
ATOM 891 C C . LEU A 1 107 ? 12.703 -9.227 -7.332 1 96.69 107 LEU A C 1
ATOM 893 O O . LEU A 1 107 ? 12.766 -8.164 -7.957 1 96.69 107 LEU A O 1
ATOM 897 N N . GLY A 1 108 ? 12.211 -10.359 -7.871 1 96.69 108 GLY A N 1
ATOM 898 C CA . GLY A 1 108 ? 11.75 -10.391 -9.25 1 96.69 108 GLY A CA 1
ATOM 899 C C . GLY A 1 108 ? 10.695 -11.445 -9.508 1 96.69 108 GLY A C 1
ATOM 900 O O . GLY A 1 108 ? 9.906 -11.766 -8.617 1 96.69 108 GLY A O 1
ATOM 901 N N . PRO A 1 109 ? 10.602 -11.891 -10.695 1 97.94 109 PRO A N 1
ATOM 902 C CA . PRO A 1 109 ? 9.531 -12.789 -11.133 1 97.94 109 PRO A CA 1
ATOM 903 C C . PRO A 1 109 ? 9.438 -14.055 -10.281 1 97.94 109 PRO A C 1
ATOM 905 O O . PRO A 1 109 ? 8.336 -14.477 -9.922 1 97.94 109 PRO A O 1
ATOM 908 N N . LYS A 1 110 ? 10.531 -14.578 -9.945 1 97.75 110 LYS A N 1
ATOM 909 C CA . LYS A 1 110 ? 10.547 -15.805 -9.164 1 97.75 110 LYS A CA 1
ATOM 910 C C . LYS A 1 110 ? 9.805 -15.617 -7.836 1 97.75 110 LYS A C 1
ATOM 912 O O . LYS A 1 110 ? 9.062 -16.5 -7.402 1 97.75 110 LYS A O 1
ATOM 917 N N . HIS A 1 111 ? 10.008 -14.523 -7.211 1 98.19 111 HIS A N 1
ATOM 918 C CA . HIS A 1 111 ? 9.43 -14.258 -5.898 1 98.19 111 HIS A CA 1
ATOM 919 C C . HIS A 1 111 ? 7.926 -14.047 -5.988 1 98.19 111 HIS A C 1
ATOM 921 O O . HIS A 1 111 ? 7.188 -14.422 -5.07 1 98.19 111 HIS A O 1
ATOM 927 N N . PHE A 1 112 ? 7.43 -13.508 -7.082 1 98.31 112 PHE A N 1
ATOM 928 C CA . PHE A 1 112 ? 5.992 -13.359 -7.281 1 98.31 112 PHE A CA 1
ATOM 929 C C . PHE A 1 112 ? 5.34 -14.703 -7.562 1 98.31 112 PHE A C 1
ATOM 931 O O . PHE A 1 112 ? 4.191 -14.938 -7.18 1 98.31 112 PHE A O 1
ATOM 938 N N . LYS A 1 113 ? 6.094 -15.602 -8.211 1 97.75 113 LYS A N 1
ATOM 939 C CA . LYS A 1 113 ? 5.602 -16.953 -8.406 1 97.75 113 LYS A CA 1
ATOM 940 C C . LYS A 1 113 ? 5.406 -17.672 -7.066 1 97.75 113 LYS A C 1
ATOM 942 O O . LYS A 1 113 ? 4.457 -18.438 -6.898 1 97.75 113 LYS A O 1
ATOM 947 N N . TRP A 1 114 ? 6.363 -17.422 -6.137 1 98.25 114 TRP A N 1
ATOM 948 C CA . TRP A 1 114 ? 6.195 -17.953 -4.789 1 98.25 114 TRP A CA 1
ATOM 949 C C . TRP A 1 114 ? 4.852 -17.516 -4.199 1 98.25 114 TRP A C 1
ATOM 951 O O . TRP A 1 114 ? 4.129 -18.344 -3.633 1 98.25 114 TRP A O 1
ATOM 961 N N . MET A 1 115 ? 4.496 -16.281 -4.363 1 98.12 115 MET A N 1
ATOM 962 C CA . MET A 1 115 ? 3.26 -15.75 -3.797 1 98.12 115 MET A CA 1
ATOM 963 C C . MET A 1 115 ? 2.043 -16.391 -4.453 1 98.12 115 MET A C 1
ATOM 965 O O . MET A 1 115 ? 1.021 -16.609 -3.797 1 98.12 115 MET A O 1
ATOM 969 N N . GLY A 1 116 ? 2.199 -16.734 -5.77 1 97.75 116 GLY A N 1
ATOM 970 C CA . GLY A 1 116 ? 1.121 -17.438 -6.434 1 97.75 116 GLY A CA 1
ATOM 971 C C . GLY A 1 116 ? 0.795 -18.781 -5.785 1 97.75 116 GLY A C 1
ATOM 972 O O . GLY A 1 116 ? -0.375 -19.094 -5.559 1 97.75 116 GLY A O 1
ATOM 973 N N . SER A 1 117 ? 1.793 -19.5 -5.496 1 97.62 117 SER A N 1
ATOM 974 C CA . SER A 1 117 ? 1.593 -20.797 -4.855 1 97.62 117 SER A CA 1
ATOM 975 C C . SER A 1 117 ? 0.991 -20.641 -3.463 1 97.62 117 SER A C 1
ATOM 977 O O . SER A 1 117 ? 0.145 -21.438 -3.053 1 97.62 117 SER A O 1
ATOM 979 N N . VAL A 1 118 ? 1.373 -19.609 -2.779 1 98.62 118 VAL A N 1
ATOM 980 C CA . VAL A 1 118 ? 0.849 -19.328 -1.446 1 98.62 118 VAL A CA 1
ATOM 981 C C . VAL A 1 118 ? -0.639 -19 -1.536 1 98.62 118 VAL A C 1
ATOM 983 O O . VAL A 1 118 ? -1.444 -19.516 -0.758 1 98.62 118 VAL A O 1
ATOM 986 N N . MET A 1 119 ? -1.011 -18.203 -2.533 1 98.38 119 MET A N 1
ATOM 987 C CA . MET A 1 119 ? -2.406 -17.781 -2.641 1 98.38 119 MET A CA 1
ATOM 988 C C . MET A 1 119 ? -3.299 -18.969 -3.008 1 98.38 119 MET A C 1
ATOM 990 O O . MET A 1 119 ? -4.426 -19.078 -2.52 1 98.38 119 MET A O 1
ATOM 994 N N . THR A 1 120 ? -2.764 -19.812 -3.865 1 96.69 120 THR A N 1
ATOM 995 C CA . THR A 1 120 ? -3.508 -21.031 -4.191 1 96.69 120 THR A CA 1
ATOM 996 C C . THR A 1 120 ? -3.766 -21.859 -2.938 1 96.69 120 THR A C 1
ATOM 998 O O . THR A 1 120 ? -4.875 -22.359 -2.73 1 96.69 120 THR A O 1
ATOM 1001 N N . SER A 1 121 ? -2.76 -21.984 -2.145 1 96.94 121 SER A N 1
ATOM 1002 C CA . SER A 1 121 ? -2.895 -22.703 -0.884 1 96.94 121 SER A CA 1
ATOM 1003 C C . SER A 1 121 ? -3.873 -22.016 0.053 1 96.94 121 SER A C 1
ATOM 1005 O O . SER A 1 121 ? -4.691 -22.656 0.704 1 96.94 121 SER A O 1
ATOM 1007 N N . MET A 1 122 ? -3.801 -20.688 0.148 1 98.06 122 MET A N 1
ATOM 1008 C CA . MET A 1 122 ? -4.688 -19.906 1.002 1 98.06 122 MET A CA 1
ATOM 1009 C C . MET A 1 122 ? -6.148 -20.125 0.616 1 98.06 122 MET A C 1
ATOM 1011 O O . MET A 1 122 ? -7.008 -20.281 1.485 1 98.06 122 MET A O 1
ATOM 1015 N N . VAL A 1 123 ? -6.43 -20.172 -0.688 1 97.12 123 VAL A N 1
ATOM 1016 C CA . VAL A 1 123 ? -7.785 -20.359 -1.187 1 97.12 123 VAL A CA 1
ATOM 1017 C C . VAL A 1 123 ? -8.32 -21.703 -0.732 1 97.12 123 VAL A C 1
ATOM 1019 O O . VAL A 1 123 ? -9.438 -21.797 -0.219 1 97.12 123 VAL A O 1
ATOM 1022 N N . LYS A 1 124 ? -7.543 -22.656 -0.879 1 94.06 124 LYS A N 1
ATOM 1023 C CA . LYS A 1 124 ? -7.93 -24.016 -0.514 1 94.06 124 LYS A CA 1
ATOM 1024 C C . LYS A 1 124 ? -8.227 -24.125 0.979 1 94.06 124 LYS A C 1
ATOM 1026 O O . LYS A 1 124 ? -9.148 -24.828 1.386 1 94.06 124 LYS A O 1
ATOM 1031 N N . GLU A 1 125 ? -7.582 -23.359 1.739 1 94.75 125 GLU A N 1
ATOM 1032 C CA . GLU A 1 125 ? -7.66 -23.5 3.189 1 94.75 125 GLU A CA 1
ATOM 1033 C C . GLU A 1 125 ? -8.734 -22.594 3.783 1 94.75 125 GLU A C 1
ATOM 1035 O O . GLU A 1 125 ? -9.32 -22.922 4.82 1 94.75 125 GLU A O 1
ATOM 1040 N N . THR A 1 126 ? -8.945 -21.453 3.211 1 93.38 126 THR A N 1
ATOM 1041 C CA . THR A 1 126 ? -9.82 -20.469 3.844 1 93.38 126 THR A CA 1
ATOM 1042 C C . THR A 1 126 ? -11.258 -20.625 3.346 1 93.38 126 THR A C 1
ATOM 1044 O O . THR A 1 126 ? -12.203 -20.312 4.07 1 93.38 126 THR A O 1
ATOM 1047 N N . MET A 1 127 ? -11.406 -21.047 2.148 1 91.06 127 MET A N 1
ATOM 1048 C CA . MET A 1 127 ? -12.758 -21.234 1.626 1 91.06 127 MET A CA 1
ATOM 1049 C C . MET A 1 127 ? -13.289 -22.625 1.991 1 91.06 127 MET A C 1
ATOM 1051 O O . MET A 1 127 ? -12.547 -23.609 1.952 1 91.06 127 MET A O 1
ATOM 1055 N N . LYS A 1 128 ? -14.523 -22.609 2.34 1 84.69 128 LYS A N 1
ATOM 1056 C CA . LYS A 1 128 ? -15.148 -23.906 2.623 1 84.69 128 LYS A CA 1
ATOM 1057 C C . LYS A 1 128 ? -15.031 -24.844 1.431 1 84.69 128 LYS A C 1
ATOM 1059 O O . LYS A 1 128 ? -15.242 -24.438 0.286 1 84.69 128 LYS A O 1
ATOM 1064 N N . SER A 1 129 ? -14.867 -26.047 1.826 1 83.75 129 SER A N 1
ATOM 1065 C CA . SER A 1 129 ? -14.633 -27.047 0.796 1 83.75 129 SER A CA 1
ATOM 1066 C C . SER A 1 129 ? -15.859 -27.203 -0.104 1 83.75 129 SER A C 1
ATOM 1068 O O . SER A 1 129 ? -15.727 -27.5 -1.293 1 83.75 129 SER A O 1
ATOM 1070 N N . THR A 1 130 ? -16.875 -26.891 0.384 1 82.12 130 THR A N 1
ATOM 1071 C CA . THR A 1 130 ? -18.109 -27.062 -0.367 1 82.12 130 THR A CA 1
ATOM 1072 C C . THR A 1 130 ? -18.312 -25.922 -1.359 1 82.12 130 THR A C 1
ATOM 1074 O O . THR A 1 130 ? -19.141 -26.016 -2.268 1 82.12 130 THR A O 1
ATOM 1077 N N . HIS A 1 131 ? -17.547 -24.875 -1.189 1 86.81 131 HIS A N 1
ATOM 1078 C CA . HIS A 1 131 ? -17.781 -23.672 -1.982 1 86.81 131 HIS A CA 1
ATOM 1079 C C . HIS A 1 131 ? -16.594 -23.375 -2.9 1 86.81 131 HIS A C 1
ATOM 1081 O O . HIS A 1 131 ? -16.75 -22.656 -3.896 1 86.81 131 HIS A O 1
ATOM 1087 N N . VAL A 1 132 ? -15.523 -24.031 -2.553 1 91.38 132 VAL A N 1
ATOM 1088 C CA . VAL A 1 132 ? -14.328 -23.719 -3.322 1 91.38 132 VAL A CA 1
ATOM 1089 C C . VAL A 1 132 ? -14.367 -24.438 -4.668 1 91.38 132 VAL A C 1
ATOM 1091 O O . VAL A 1 132 ? -14.664 -25.641 -4.727 1 91.38 132 VAL A O 1
ATOM 1094 N N . LYS A 1 133 ? -14.172 -23.75 -5.711 1 94.12 133 LYS A N 1
ATOM 1095 C CA . LYS A 1 133 ? -14.07 -24.281 -7.066 1 94.12 133 LYS A CA 1
ATOM 1096 C C . LYS A 1 133 ? -12.641 -24.156 -7.598 1 94.12 133 LYS A C 1
ATOM 1098 O O . LYS A 1 133 ? -11.867 -23.328 -7.113 1 94.12 133 LYS A O 1
ATOM 1103 N N . GLU A 1 134 ? -12.344 -24.938 -8.602 1 95.81 134 GLU A N 1
ATOM 1104 C CA . GLU A 1 134 ? -11.031 -24.875 -9.242 1 95.81 134 GLU A CA 1
ATOM 1105 C C . GLU A 1 134 ? -10.742 -23.484 -9.797 1 95.81 134 GLU A C 1
ATOM 1107 O O . GLU A 1 134 ? -9.602 -23.016 -9.773 1 95.81 134 GLU A O 1
ATOM 1112 N N . LEU A 1 135 ? -11.766 -22.828 -10.219 1 97.44 135 LEU A N 1
ATOM 1113 C CA . LEU A 1 135 ? -11.625 -21.5 -10.82 1 97.44 135 LEU A CA 1
ATOM 1114 C C . LEU A 1 135 ? -11.133 -20.5 -9.789 1 97.44 135 LEU A C 1
ATOM 1116 O O . LEU A 1 135 ? -10.406 -19.562 -10.125 1 97.44 135 LEU A O 1
ATOM 1120 N N . HIS A 1 136 ? -11.461 -20.625 -8.531 1 98.06 136 HIS A N 1
ATOM 1121 C CA . HIS A 1 136 ? -10.953 -19.766 -7.477 1 98.06 136 HIS A CA 1
ATOM 1122 C C . HIS A 1 136 ? -9.438 -19.844 -7.387 1 98.06 136 HIS A C 1
ATOM 1124 O O . HIS A 1 136 ? -8.766 -18.812 -7.285 1 98.06 136 HIS A O 1
ATOM 1130 N N . LYS A 1 137 ? -8.961 -21.031 -7.508 1 97.06 137 LYS A N 1
ATOM 1131 C CA . LYS A 1 137 ? -7.523 -21.266 -7.398 1 97.06 137 LYS A CA 1
ATOM 1132 C C . LYS A 1 137 ? -6.797 -20.781 -8.648 1 97.06 137 LYS A C 1
ATOM 1134 O O . LYS A 1 137 ? -5.812 -20.047 -8.555 1 97.06 137 LYS A O 1
ATOM 1139 N N . THR A 1 138 ? -7.309 -21.125 -9.789 1 97.38 138 THR A N 1
ATOM 1140 C CA . THR A 1 138 ? -6.609 -20.844 -11.039 1 97.38 138 THR A CA 1
ATOM 1141 C C . THR A 1 138 ? -6.648 -19.344 -11.344 1 97.38 138 THR A C 1
ATOM 1143 O O . THR A 1 138 ? -5.754 -18.812 -12.008 1 97.38 138 THR A O 1
ATOM 1146 N N . SER A 1 139 ? -7.672 -18.656 -10.82 1 98.38 139 SER A N 1
ATOM 1147 C CA . SER A 1 139 ? -7.746 -17.219 -11.023 1 98.38 139 SER A CA 1
ATOM 1148 C C . SER A 1 139 ? -6.641 -16.484 -10.258 1 98.38 139 SER A C 1
ATOM 1150 O O . SER A 1 139 ? -6.094 -15.5 -10.742 1 98.38 139 SER A O 1
ATOM 1152 N N . TRP A 1 140 ? -6.262 -17 -9.102 1 98.5 140 TRP A N 1
ATOM 1153 C CA . TRP A 1 140 ? -5.152 -16.406 -8.359 1 98.5 140 TRP A CA 1
ATOM 1154 C C . TRP A 1 140 ? -3.822 -16.719 -9.031 1 98.5 140 TRP A C 1
ATOM 1156 O O . TRP A 1 140 ? -2.932 -15.867 -9.086 1 98.5 140 TRP A O 1
ATOM 1166 N N . THR A 1 141 ? -3.717 -17.953 -9.547 1 97.75 141 THR A N 1
ATOM 1167 C CA . THR A 1 141 ? -2.525 -18.281 -10.32 1 97.75 141 THR A CA 1
ATOM 1168 C C . THR A 1 141 ? -2.373 -17.344 -11.516 1 97.75 141 THR A C 1
ATOM 1170 O O . THR A 1 141 ? -1.279 -16.844 -11.773 1 97.75 141 THR A O 1
ATOM 1173 N N . LYS A 1 142 ? -3.438 -17.141 -12.156 1 98.31 142 LYS A N 1
ATOM 1174 C CA . LYS A 1 142 ? -3.418 -16.266 -13.32 1 98.31 142 LYS A CA 1
ATOM 1175 C C . LYS A 1 142 ? -3.025 -14.844 -12.93 1 98.31 142 LYS A C 1
ATOM 1177 O O . LYS A 1 142 ? -2.236 -14.203 -13.625 1 98.31 142 LYS A O 1
ATOM 1182 N N . LEU A 1 143 ? -3.594 -14.328 -11.867 1 98.75 143 LEU A N 1
ATOM 1183 C CA . LEU A 1 143 ? -3.277 -12.977 -11.414 1 98.75 143 LEU A CA 1
ATOM 1184 C C . LEU A 1 143 ? -1.796 -12.852 -11.078 1 98.75 143 LEU A C 1
ATOM 1186 O O . LEU A 1 143 ? -1.143 -11.891 -11.484 1 98.75 143 LEU A O 1
ATOM 1190 N N . MET A 1 144 ? -1.271 -13.82 -10.375 1 98.62 144 MET A N 1
ATOM 1191 C CA . MET A 1 144 ? 0.135 -13.75 -9.984 1 98.62 144 MET A CA 1
ATOM 1192 C C . MET A 1 144 ? 1.045 -13.961 -11.188 1 98.62 144 MET A C 1
ATOM 1194 O O . MET A 1 144 ? 2.127 -13.383 -11.266 1 98.62 144 MET A O 1
ATOM 1198 N N . ASP A 1 145 ? 0.588 -14.789 -12.102 1 98.25 145 ASP A N 1
ATOM 1199 C CA . ASP A 1 145 ? 1.331 -14.938 -13.352 1 98.25 145 ASP A CA 1
ATOM 1200 C C . ASP A 1 145 ? 1.382 -13.625 -14.125 1 98.25 145 ASP A C 1
ATOM 1202 O O . ASP A 1 145 ? 2.387 -13.312 -14.766 1 98.25 145 ASP A O 1
ATOM 1206 N N . ALA A 1 146 ? 0.291 -12.953 -14.094 1 98.69 146 ALA A N 1
ATOM 1207 C CA . ALA A 1 146 ? 0.293 -11.633 -14.719 1 98.69 146 ALA A CA 1
ATOM 1208 C C . ALA A 1 146 ? 1.338 -10.727 -14.07 1 98.69 146 ALA A C 1
ATOM 1210 O O . ALA A 1 146 ? 2.057 -10 -14.766 1 98.69 146 ALA A O 1
ATOM 1211 N N . LEU A 1 147 ? 1.409 -10.766 -12.781 1 98.75 147 LEU A N 1
ATOM 1212 C CA . LEU A 1 147 ? 2.416 -9.992 -12.062 1 98.75 147 LEU A CA 1
ATOM 1213 C C . LEU A 1 147 ? 3.822 -10.422 -12.469 1 98.75 147 LEU A C 1
ATOM 1215 O O . LEU A 1 147 ? 4.719 -9.586 -12.594 1 98.75 147 LEU A O 1
ATOM 1219 N N . VAL A 1 148 ? 4.031 -11.695 -12.656 1 98.56 148 VAL A N 1
ATOM 1220 C CA . VAL A 1 148 ? 5.312 -12.227 -13.102 1 98.56 148 VAL A CA 1
ATOM 1221 C C . VAL A 1 148 ? 5.656 -11.664 -14.484 1 98.56 148 VAL A C 1
ATOM 1223 O O . VAL A 1 148 ? 6.797 -11.281 -14.734 1 98.56 148 VAL A O 1
ATOM 1226 N N . VAL A 1 149 ? 4.699 -11.648 -15.312 1 98.62 149 VAL A N 1
ATOM 1227 C CA . VAL A 1 149 ? 4.902 -11.109 -16.656 1 98.62 149 VAL A CA 1
ATOM 1228 C C . VAL A 1 149 ? 5.281 -9.633 -16.562 1 98.62 149 VAL A C 1
ATOM 1230 O O . VAL A 1 149 ? 6.227 -9.188 -17.234 1 98.62 149 VAL A O 1
ATOM 1233 N N . VAL A 1 150 ? 4.578 -8.875 -15.773 1 98.56 150 VAL A N 1
ATOM 1234 C CA . VAL A 1 150 ? 4.855 -7.453 -15.602 1 98.56 150 VAL A CA 1
ATOM 1235 C C . VAL A 1 150 ? 6.254 -7.266 -15.016 1 98.56 150 VAL A C 1
ATOM 1237 O O . VAL A 1 150 ? 7.012 -6.406 -15.469 1 98.56 150 VAL A O 1
ATOM 1240 N N . ALA A 1 151 ? 6.566 -8.086 -14.07 1 98.44 151 ALA A N 1
ATOM 1241 C CA . ALA A 1 151 ? 7.879 -7.996 -13.438 1 98.44 151 ALA A CA 1
ATOM 1242 C C . ALA A 1 151 ? 8.992 -8.266 -14.445 1 98.44 151 ALA A C 1
ATOM 1244 O O . ALA A 1 151 ? 10.031 -7.594 -14.43 1 98.44 151 ALA A O 1
ATOM 1245 N N . THR A 1 152 ? 8.773 -9.227 -15.266 1 98.19 152 THR A N 1
ATOM 1246 C CA . THR A 1 152 ? 9.75 -9.562 -16.297 1 98.19 152 THR A CA 1
ATOM 1247 C C . THR A 1 152 ? 9.945 -8.391 -17.25 1 98.19 152 THR A C 1
ATOM 1249 O O . THR A 1 152 ? 11.078 -8.055 -17.609 1 98.19 152 THR A O 1
ATOM 1252 N N . ASP A 1 153 ? 8.867 -7.809 -17.625 1 97.81 153 ASP A N 1
ATOM 1253 C CA . ASP A 1 153 ? 8.93 -6.66 -18.531 1 97.81 153 ASP A CA 1
ATOM 1254 C C . ASP A 1 153 ? 9.633 -5.48 -17.859 1 97.81 153 ASP A C 1
ATOM 1256 O O . ASP A 1 153 ? 10.43 -4.781 -18.5 1 97.81 153 ASP A O 1
ATOM 1260 N N . VAL A 1 154 ? 9.344 -5.246 -16.609 1 97.25 154 VAL A N 1
ATOM 1261 C CA . VAL A 1 154 ? 9.961 -4.156 -15.859 1 97.25 154 VAL A CA 1
ATOM 1262 C C . VAL A 1 154 ? 11.469 -4.367 -15.781 1 97.25 154 VAL A C 1
ATOM 1264 O O . VAL A 1 154 ? 12.242 -3.428 -15.977 1 97.25 154 VAL A O 1
ATOM 1267 N N . GLN A 1 155 ? 11.875 -5.555 -15.523 1 96.31 155 GLN A N 1
ATOM 1268 C CA . GLN A 1 155 ? 13.297 -5.855 -15.414 1 96.31 155 GLN A CA 1
ATOM 1269 C C . GLN A 1 155 ? 14.008 -5.645 -16.75 1 96.31 155 GLN A C 1
ATOM 1271 O O . GLN A 1 155 ? 15.133 -5.141 -16.797 1 96.31 155 GLN A O 1
ATOM 1276 N N . LYS A 1 156 ? 13.375 -6.043 -17.797 1 95.75 156 LYS A N 1
ATOM 1277 C CA . LYS A 1 156 ? 13.93 -5.824 -19.125 1 95.75 156 LYS A CA 1
ATOM 1278 C C . LYS A 1 156 ? 14.102 -4.336 -19.406 1 95.75 156 LYS A C 1
ATOM 1280 O O . LYS A 1 156 ? 15.148 -3.908 -19.906 1 95.75 156 LYS A O 1
ATOM 1285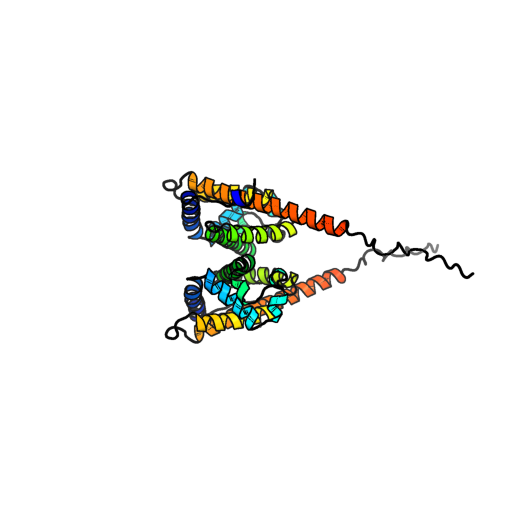 N N . THR A 1 157 ? 13.109 -3.549 -19.094 1 94.25 157 THR A N 1
ATOM 1286 C CA . THR A 1 157 ? 13.117 -2.111 -19.344 1 94.25 157 THR A CA 1
ATOM 1287 C C . THR A 1 157 ? 14.203 -1.43 -18.516 1 94.25 157 THR A C 1
ATOM 1289 O O . THR A 1 157 ? 14.906 -0.551 -19.016 1 94.25 157 THR A O 1
ATOM 1292 N N . LEU A 1 158 ? 14.32 -1.847 -17.297 1 93.75 158 LEU A N 1
ATOM 1293 C CA . LEU A 1 158 ? 15.32 -1.255 -16.406 1 93.75 158 LEU A CA 1
ATOM 1294 C C . LEU A 1 158 ? 16.734 -1.598 -16.875 1 93.75 158 LEU A C 1
ATOM 1296 O O . LEU A 1 158 ? 17.641 -0.778 -16.766 1 93.75 158 LEU A O 1
ATOM 1300 N N . LYS A 1 159 ? 16.938 -2.752 -17.375 1 91.44 159 LYS A N 1
ATOM 1301 C CA . LYS A 1 159 ? 18.219 -3.152 -17.922 1 91.44 159 LYS A CA 1
ATOM 1302 C C . LYS A 1 159 ? 18.578 -2.336 -19.156 1 91.44 159 LYS A C 1
ATOM 1304 O O . LYS A 1 159 ? 19.719 -1.898 -19.328 1 91.44 159 LYS A O 1
ATOM 1309 N N . GLU A 1 160 ? 17.641 -2.111 -19.984 1 90.06 160 GLU A N 1
ATOM 1310 C CA . GLU A 1 160 ? 17.828 -1.321 -21.203 1 90.06 160 GLU A CA 1
ATOM 1311 C C . GLU A 1 160 ? 18.156 0.132 -20.859 1 90.06 160 GLU A C 1
ATOM 1313 O O . GLU A 1 160 ? 19.031 0.739 -21.484 1 90.06 160 GLU A O 1
ATOM 1318 N N . GLU A 1 161 ? 17.5 0.639 -19.906 1 87.44 161 GLU A N 1
ATOM 1319 C CA . GLU A 1 161 ? 17.75 2.012 -19.484 1 87.44 161 GLU A CA 1
ATOM 1320 C C . GLU A 1 161 ? 19.141 2.154 -18.875 1 87.44 161 GLU A C 1
ATOM 1322 O O . GLU A 1 161 ? 19.781 3.193 -19.031 1 87.44 161 GLU A O 1
ATOM 1327 N N . SER A 1 162 ? 19.562 1.194 -18.203 1 86.06 162 SER A N 1
ATOM 1328 C CA . SER A 1 162 ? 20.891 1.211 -17.609 1 86.06 162 SER A CA 1
ATOM 1329 C C . SER A 1 162 ? 21.969 1.113 -18.672 1 86.06 162 SER A C 1
ATOM 1331 O O . SER A 1 162 ? 23.016 1.752 -18.562 1 86.06 162 SER A O 1
ATOM 1333 N N . LEU A 1 163 ? 21.734 0.402 -19.672 1 86.88 163 LEU A N 1
ATOM 1334 C CA . LEU A 1 163 ? 22.672 0.246 -20.797 1 86.88 163 LEU A CA 1
ATOM 1335 C C . LEU A 1 163 ? 22.75 1.526 -21.609 1 86.88 163 LEU A C 1
ATOM 1337 O O . LEU A 1 163 ? 23.828 1.906 -22.078 1 86.88 163 LEU A O 1
ATOM 1341 N N . ASP A 1 164 ? 21.703 2.15 -21.828 1 81.12 164 ASP A N 1
ATOM 1342 C CA . ASP A 1 164 ? 21.656 3.418 -22.562 1 81.12 164 ASP A CA 1
ATOM 1343 C C . ASP A 1 164 ? 22.453 4.492 -21.828 1 81.12 164 ASP A C 1
ATOM 1345 O O . ASP A 1 164 ? 23.125 5.316 -22.453 1 81.12 164 ASP A O 1
ATOM 1349 N N . LYS A 1 165 ? 22.453 4.484 -20.5 1 76.19 165 LYS A N 1
ATOM 1350 C CA . LYS A 1 165 ? 23.188 5.453 -19.688 1 76.19 165 LYS A CA 1
ATOM 1351 C C . LYS A 1 165 ? 24.703 5.207 -19.766 1 76.19 165 LYS A C 1
ATOM 1353 O O . LYS A 1 165 ? 25.484 6.145 -19.688 1 76.19 165 LYS A O 1
ATOM 1358 N N . ILE A 1 166 ? 25.094 3.99 -20 1 74.56 166 ILE A N 1
ATOM 1359 C CA . ILE A 1 166 ? 26.5 3.627 -20.109 1 74.56 166 ILE A CA 1
ATOM 1360 C C . ILE A 1 166 ? 27 3.951 -21.516 1 74.56 166 ILE A C 1
ATOM 1362 O O . ILE A 1 166 ? 28.125 4.418 -21.688 1 74.56 166 ILE A O 1
ATOM 1366 N N . GLN A 1 167 ? 26.281 3.699 -22.578 1 68.31 167 GLN A N 1
ATOM 1367 C CA . GLN A 1 167 ? 26.703 3.922 -23.969 1 68.31 167 GLN A CA 1
ATOM 1368 C C . GLN A 1 167 ? 26.797 5.414 -24.281 1 68.31 167 GLN A C 1
ATOM 1370 O O . GLN A 1 167 ? 27.469 5.812 -25.219 1 68.31 167 GLN A O 1
ATOM 1375 N N . ILE A 1 168 ? 26.094 6.281 -23.625 1 56.16 168 ILE A N 1
ATOM 1376 C CA . ILE A 1 168 ? 26.297 7.688 -23.953 1 56.16 168 ILE A CA 1
ATOM 1377 C C . ILE A 1 168 ? 27.703 8.117 -23.547 1 56.16 168 ILE A C 1
ATOM 1379 O O . ILE A 1 168 ? 27.984 8.312 -22.375 1 56.16 168 ILE A O 1
ATOM 1383 N N . PRO A 1 169 ? 28.781 7.66 -24.266 1 50.94 169 PRO A N 1
ATOM 1384 C CA . PRO A 1 169 ? 30.156 8.18 -24.125 1 50.94 169 PRO A CA 1
ATOM 1385 C C . PRO A 1 169 ? 30.219 9.695 -24.234 1 50.94 169 PRO A C 1
ATOM 1387 O O . PRO A 1 169 ? 29.359 10.312 -24.875 1 50.94 169 PRO A O 1
ATOM 1390 N N . GLU A 1 170 ? 30.938 10.414 -23.359 1 46.66 170 GLU A N 1
ATOM 1391 C CA . GLU A 1 170 ? 31.469 11.766 -23.5 1 46.66 170 GLU A CA 1
ATOM 1392 C C . GLU A 1 170 ? 32.031 11.984 -24.906 1 46.66 170 GLU A C 1
ATOM 1394 O O . GLU A 1 170 ? 33.25 11.914 -25.109 1 46.66 170 GLU A O 1
ATOM 1399 N N . MET A 1 171 ? 31.656 11.305 -25.875 1 43.81 171 MET A N 1
ATOM 1400 C CA . MET A 1 171 ? 32.375 11.469 -27.125 1 43.81 171 MET A CA 1
ATOM 1401 C C . MET A 1 171 ? 32.344 12.93 -27.594 1 43.81 171 MET A C 1
ATOM 1403 O O . MET A 1 171 ? 32.781 13.242 -28.703 1 43.81 171 MET A O 1
ATOM 1407 N N . THR A 1 172 ? 31.5 13.766 -27.016 1 44.38 172 THR A N 1
ATOM 1408 C CA . THR A 1 172 ? 31.453 14.992 -27.797 1 44.38 172 THR A CA 1
ATOM 1409 C C . THR A 1 172 ? 32.781 15.727 -27.734 1 44.38 172 THR A C 1
ATOM 1411 O O . THR A 1 172 ? 32.938 16.781 -28.375 1 44.38 172 THR A O 1
ATOM 1414 N N . GLY A 1 173 ? 33.656 15.43 -26.781 1 40.47 173 GLY A N 1
ATOM 1415 C CA . GLY A 1 173 ? 34.719 16.422 -26.766 1 40.47 173 GLY A CA 1
ATOM 1416 C C . GLY A 1 173 ? 35.625 16.344 -27.984 1 40.47 173 GLY A C 1
ATOM 1417 O O . GLY A 1 173 ? 36.281 17.328 -28.328 1 40.47 173 GLY A O 1
ATOM 1418 N N . VAL A 1 174 ? 36.156 15.172 -28.359 1 39.38 174 VAL A N 1
ATOM 1419 C CA . VAL A 1 174 ? 37.531 15.203 -28.844 1 39.38 174 VAL A CA 1
ATOM 1420 C C . VAL A 1 174 ? 37.531 15.609 -30.312 1 39.38 174 VAL A C 1
ATOM 1422 O O . VAL A 1 174 ? 38.594 15.555 -30.969 1 39.38 174 VAL A O 1
ATOM 1425 N N . TRP A 1 175 ? 36.406 15.484 -31.094 1 36.81 175 TRP A N 1
ATOM 1426 C CA . TRP A 1 175 ? 36.781 15.539 -32.5 1 36.81 175 TRP A CA 1
ATOM 1427 C C . TRP A 1 175 ? 37.219 16.953 -32.906 1 36.81 175 TRP A C 1
ATOM 1429 O O . TRP A 1 175 ? 36.375 17.828 -33.094 1 36.81 175 TRP A O 1
ATOM 1439 N N . ARG A 1 176 ? 38.188 17.562 -32.094 1 36.56 176 ARG A N 1
ATOM 1440 C CA . ARG A 1 176 ? 38.719 18.844 -32.562 1 36.56 176 ARG A CA 1
ATOM 1441 C C . ARG A 1 176 ? 39.281 18.703 -34 1 36.56 176 ARG A C 1
ATOM 1443 O O . ARG A 1 176 ? 40.125 17.859 -34.25 1 36.56 176 ARG A O 1
ATOM 1450 N N . SER A 1 177 ? 38.562 19.047 -35.031 1 32.28 177 SER A N 1
ATOM 1451 C CA . SER A 1 177 ? 38.938 19.109 -36.438 1 32.28 177 SER A CA 1
ATOM 1452 C C . SER A 1 177 ? 40.25 19.828 -36.656 1 32.28 177 SER A C 1
ATOM 1454 O O . SER A 1 177 ? 40.438 20.953 -36.188 1 32.28 177 SER A O 1
ATOM 1456 N N . PRO A 1 178 ? 41.469 19.188 -36.781 1 34.34 178 PRO A N 1
ATOM 1457 C CA . PRO A 1 178 ? 42.781 19.828 -37.031 1 34.34 178 PRO A CA 1
ATOM 1458 C C . PRO A 1 178 ? 42.719 20.812 -38.188 1 34.34 178 PRO A C 1
ATOM 1460 O O . PRO A 1 178 ? 42.188 20.484 -39.25 1 34.34 178 PRO A O 1
ATOM 1463 N N . HIS A 1 179 ? 42.469 22.109 -38 1 34.69 179 HIS A N 1
ATOM 1464 C CA . HIS A 1 179 ? 42.625 23.172 -38.969 1 34.69 179 HIS A CA 1
ATOM 1465 C C . HIS A 1 179 ? 43.906 23.031 -39.75 1 34.69 179 HIS A C 1
ATOM 1467 O O . HIS A 1 179 ? 45 22.922 -39.156 1 34.69 179 HIS A O 1
ATOM 1473 N N . ASN A 1 180 ? 44 22.531 -41 1 32.22 180 ASN A N 1
ATOM 1474 C CA . ASN A 1 180 ? 44.969 22.406 -42.094 1 32.22 180 ASN A CA 1
ATOM 1475 C C . ASN A 1 180 ? 45.781 23.703 -42.25 1 32.22 180 ASN A C 1
ATOM 1477 O O . ASN A 1 180 ? 45.219 24.797 -42.312 1 32.22 180 ASN A O 1
ATOM 1481 N N . SER A 1 181 ? 47.125 23.734 -41.938 1 30.3 181 SER A N 1
ATOM 1482 C CA . SER A 1 181 ? 48.25 24.656 -42.094 1 30.3 181 SER A CA 1
ATOM 1483 C C . SER A 1 181 ? 48.312 25.25 -43.5 1 30.3 181 SER A C 1
ATOM 1485 O O . SER A 1 181 ? 47.906 24.594 -44.469 1 30.3 181 SER A O 1
ATOM 1487 N N . PRO A 1 182 ? 48.719 26.5 -43.656 1 30.8 182 PRO A N 1
ATOM 1488 C CA . PRO A 1 182 ? 48.938 27.391 -44.781 1 30.8 182 PRO A CA 1
ATOM 1489 C C . PRO A 1 182 ? 49.938 26.828 -45.812 1 30.8 182 PRO A C 1
ATOM 1491 O O . PRO A 1 182 ? 51.062 26.516 -45.438 1 30.8 182 PRO A O 1
ATOM 1494 N N . ARG A 1 183 ? 49.625 26.203 -46.844 1 25.08 183 ARG A N 1
ATOM 1495 C CA . ARG A 1 183 ? 50.562 26.078 -47.969 1 25.08 183 ARG A CA 1
ATOM 1496 C C . ARG A 1 183 ? 51.062 27.453 -48.375 1 25.08 183 ARG A C 1
ATOM 1498 O O . ARG A 1 183 ? 52.281 27.641 -48.531 1 25.08 183 ARG A O 1
ATOM 1505 N N . PHE A 1 184 ? 50.344 28.328 -49.25 1 26.3 184 PHE A N 1
ATOM 1506 C CA . PHE A 1 184 ? 51 29.453 -49.875 1 26.3 184 PHE A CA 1
ATOM 1507 C C . PHE A 1 184 ? 51.281 30.547 -48.875 1 26.3 184 PHE A C 1
ATOM 1509 O O . PHE A 1 184 ? 50.531 30.734 -47.906 1 26.3 184 PHE A O 1
ATOM 1516 N N . MET B 1 1 ? 6.906 15.773 21.844 1 73.44 1 MET B N 1
ATOM 1517 C CA . MET B 1 1 ? 5.879 14.805 22.203 1 73.44 1 MET B CA 1
ATOM 1518 C C . MET B 1 1 ? 6.332 13.383 21.891 1 73.44 1 MET B C 1
ATOM 1520 O O . MET B 1 1 ? 7.023 13.156 20.891 1 73.44 1 MET B O 1
ATOM 1524 N N . SER B 1 2 ? 5.938 12.5 22.812 1 91.12 2 SER B N 1
ATOM 1525 C CA . SER B 1 2 ? 6.336 11.117 22.578 1 91.12 2 SER B CA 1
ATOM 1526 C C . SER B 1 2 ? 5.508 10.469 21.484 1 91.12 2 SER B C 1
ATOM 1528 O O . SER B 1 2 ? 4.336 10.812 21.297 1 91.12 2 SER B O 1
ATOM 1530 N N . VAL B 1 3 ? 6.09 9.695 20.672 1 94.12 3 VAL B N 1
ATOM 1531 C CA . VAL B 1 3 ? 5.43 8.977 19.594 1 94.12 3 VAL B CA 1
ATOM 1532 C C . VAL B 1 3 ? 4.207 8.242 20.125 1 94.12 3 VAL B C 1
ATOM 1534 O O . VAL B 1 3 ? 3.119 8.328 19.547 1 94.12 3 VAL B O 1
ATOM 1537 N N . ARG B 1 4 ? 4.312 7.625 21.25 1 92.38 4 ARG B N 1
ATOM 1538 C CA . ARG B 1 4 ? 3.225 6.844 21.828 1 92.38 4 ARG B CA 1
ATOM 1539 C C . ARG B 1 4 ? 2.023 7.727 22.156 1 92.38 4 ARG B C 1
ATOM 1541 O O . ARG B 1 4 ? 0.88 7.348 21.891 1 92.38 4 ARG B O 1
ATOM 1548 N N . LYS B 1 5 ? 2.277 8.883 22.734 1 95.31 5 LYS B N 1
ATOM 1549 C CA . LYS B 1 5 ? 1.194 9.797 23.078 1 95.31 5 LYS B CA 1
ATOM 1550 C C . LYS B 1 5 ? 0.477 10.297 21.828 1 95.31 5 LYS B C 1
ATOM 1552 O O . LYS B 1 5 ? -0.743 10.477 21.844 1 95.31 5 LYS B O 1
ATOM 1557 N N . ALA B 1 6 ? 1.231 10.5 20.812 1 97.38 6 ALA B N 1
ATOM 1558 C CA . ALA B 1 6 ? 0.679 11.031 19.562 1 97.38 6 ALA B CA 1
ATOM 1559 C C . ALA B 1 6 ? -0.226 10 18.891 1 97.38 6 ALA B C 1
ATOM 1561 O O . ALA B 1 6 ? -1.068 10.359 18.062 1 97.38 6 ALA B O 1
ATOM 1562 N N . LEU B 1 7 ? -0.112 8.742 19.25 1 98 7 LEU B N 1
ATOM 1563 C CA . LEU B 1 7 ? -0.776 7.672 18.516 1 98 7 LEU B CA 1
ATOM 1564 C C . LEU B 1 7 ? -1.997 7.168 19.281 1 98 7 LEU B C 1
ATOM 1566 O O . LEU B 1 7 ? -2.572 6.133 18.922 1 98 7 LEU B O 1
ATOM 1570 N N . VAL B 1 8 ? -2.367 7.883 20.297 1 97.56 8 VAL B N 1
ATOM 1571 C CA . VAL B 1 8 ? -3.535 7.496 21.078 1 97.56 8 VAL B CA 1
ATOM 1572 C C . VAL B 1 8 ? -4.742 8.328 20.656 1 97.56 8 VAL B C 1
ATOM 1574 O O . VAL B 1 8 ? -4.703 9.562 20.688 1 97.56 8 VAL B O 1
ATOM 1577 N N . PHE B 1 9 ? -5.773 7.621 20.297 1 98.5 9 PHE B N 1
ATOM 1578 C CA . PHE B 1 9 ? -7.02 8.242 19.859 1 98.5 9 PHE B CA 1
ATOM 1579 C C . PHE B 1 9 ? -8.18 7.824 20.75 1 98.5 9 PHE B C 1
ATOM 1581 O O . PHE B 1 9 ? -8.258 6.664 21.172 1 98.5 9 PHE B O 1
ATOM 1588 N N . SER B 1 10 ? -9.047 8.766 21.047 1 98.31 10 SER B N 1
ATOM 1589 C CA . SER B 1 10 ? -10.258 8.438 21.797 1 98.31 10 SER B CA 1
ATOM 1590 C C . SER B 1 10 ? -11.25 7.664 20.922 1 98.31 10 SER B C 1
ATOM 1592 O O . SER B 1 10 ? -11.141 7.672 19.703 1 98.31 10 SER B O 1
ATOM 1594 N N . LYS B 1 11 ? -12.227 6.996 21.594 1 98.31 11 LYS B N 1
ATOM 1595 C CA . LYS B 1 11 ? -13.266 6.277 20.859 1 98.31 11 LYS B CA 1
ATOM 1596 C C . LYS B 1 11 ? -14.016 7.207 19.922 1 98.31 11 LYS B C 1
ATOM 1598 O O . LYS B 1 11 ? -14.375 6.812 18.812 1 98.31 11 LYS B O 1
ATOM 1603 N N . ASP B 1 12 ? -14.242 8.422 20.312 1 98.38 12 ASP B N 1
ATOM 1604 C CA . ASP B 1 12 ? -14.969 9.391 19.5 1 98.38 12 ASP B CA 1
ATOM 1605 C C . ASP B 1 12 ? -14.133 9.82 18.297 1 98.38 12 ASP B C 1
ATOM 1607 O O . ASP B 1 12 ? -14.656 9.984 17.188 1 98.38 12 ASP B O 1
ATOM 1611 N N . GLU B 1 13 ? -12.859 10.008 18.484 1 98.56 13 GLU B N 1
ATOM 1612 C CA . GLU B 1 13 ? -11.953 10.344 17.391 1 98.56 13 GLU B CA 1
ATOM 1613 C C . GLU B 1 13 ? -11.898 9.219 16.359 1 98.56 13 GLU B C 1
ATOM 1615 O O . GLU B 1 13 ? -11.938 9.469 15.156 1 98.56 13 GLU B O 1
ATOM 1620 N N . ILE B 1 14 ? -11.797 8.016 16.859 1 98.75 14 ILE B N 1
ATOM 1621 C CA . ILE B 1 14 ? -11.75 6.844 16 1 98.75 14 ILE B CA 1
ATOM 1622 C C . ILE B 1 14 ? -13.047 6.75 15.188 1 98.75 14 ILE B C 1
ATOM 1624 O O . ILE B 1 14 ? -13.008 6.527 13.977 1 98.75 14 ILE B O 1
ATOM 1628 N N . ARG B 1 15 ? -14.125 6.945 15.805 1 98.12 15 ARG B N 1
ATOM 1629 C CA . ARG B 1 15 ? -15.414 6.918 15.125 1 98.12 15 ARG B CA 1
ATOM 1630 C C . ARG B 1 15 ? -15.5 8.008 14.062 1 98.12 15 ARG B C 1
ATOM 1632 O O . ARG B 1 15 ? -15.969 7.762 12.945 1 98.12 15 ARG B O 1
ATOM 1639 N N . ALA B 1 16 ? -15.023 9.172 14.375 1 98.12 16 ALA B N 1
ATOM 1640 C CA . ALA B 1 16 ? -15.055 10.297 13.445 1 98.12 16 ALA B CA 1
ATOM 1641 C C . ALA B 1 16 ? -14.195 10.008 12.211 1 98.12 16 ALA B C 1
ATOM 1643 O O . ALA B 1 16 ? -14.602 10.305 11.086 1 98.12 16 ALA B O 1
ATOM 1644 N N . LEU B 1 17 ? -13.016 9.43 12.422 1 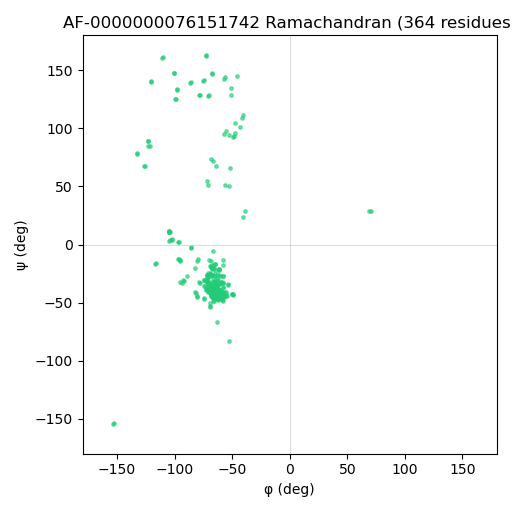98.5 17 LEU B N 1
ATOM 1645 C CA . LEU B 1 17 ? -12.141 9.047 11.32 1 98.5 17 LEU B CA 1
ATOM 1646 C C . LEU B 1 17 ? -12.805 8.008 10.43 1 98.5 17 LEU B C 1
ATOM 1648 O O . LEU B 1 17 ? -12.852 8.172 9.203 1 98.5 17 LEU B O 1
ATOM 1652 N N . LYS B 1 18 ? -13.359 7.008 11.055 1 98.19 18 LYS B N 1
ATOM 1653 C CA . LYS B 1 18 ? -13.938 5.898 10.305 1 98.19 18 LYS B CA 1
ATOM 1654 C C . LYS B 1 18 ? -15.203 6.332 9.562 1 98.19 18 LYS B C 1
ATOM 1656 O O . LYS B 1 18 ? -15.438 5.918 8.43 1 98.19 18 LYS B O 1
ATOM 1661 N N . GLU B 1 19 ? -16.016 7.188 10.141 1 97.5 19 GLU B N 1
ATOM 1662 C CA . GLU B 1 19 ? -17.234 7.688 9.5 1 97.5 19 GLU B CA 1
ATOM 1663 C C . GLU B 1 19 ? -16.906 8.539 8.281 1 97.5 19 GLU B C 1
ATOM 1665 O O . GLU B 1 19 ? -17.516 8.367 7.219 1 97.5 19 GLU B O 1
ATOM 1670 N N . SER B 1 20 ? -16.016 9.445 8.445 1 97.75 20 SER B N 1
ATOM 1671 C CA . SER B 1 20 ? -15.68 10.336 7.336 1 97.75 20 SER B CA 1
ATOM 1672 C C . SER B 1 20 ? -14.953 9.578 6.227 1 97.75 20 SER B C 1
ATOM 1674 O O . SER B 1 20 ? -15.148 9.867 5.043 1 97.75 20 SER B O 1
ATOM 1676 N N . TRP B 1 21 ? -14.109 8.594 6.625 1 98.12 21 TRP B N 1
ATOM 1677 C CA . TRP B 1 21 ? -13.406 7.789 5.629 1 98.12 21 TRP B CA 1
ATOM 1678 C C . TRP B 1 21 ? -14.383 6.918 4.852 1 98.12 21 TRP B C 1
ATOM 1680 O O . TRP B 1 21 ? -14.227 6.723 3.643 1 98.12 21 TRP B O 1
ATOM 1690 N N . TYR B 1 22 ? -15.375 6.434 5.566 1 96.94 22 TYR B N 1
ATOM 1691 C CA . TYR B 1 22 ? -16.406 5.633 4.906 1 96.94 22 TYR B CA 1
ATOM 1692 C C . TYR B 1 22 ? -17.062 6.41 3.771 1 96.94 22 TYR B C 1
ATOM 1694 O O . TYR B 1 22 ? -17.25 5.875 2.678 1 96.94 22 TYR B O 1
ATOM 1702 N N . VAL B 1 23 ? -17.344 7.613 4.035 1 96.25 23 VAL B N 1
ATOM 1703 C CA . VAL B 1 23 ? -17.953 8.469 3.029 1 96.25 23 VAL B CA 1
ATOM 1704 C C . VAL B 1 23 ? -16.984 8.703 1.876 1 96.25 23 VAL B C 1
ATOM 1706 O O . VAL B 1 23 ? -17.359 8.57 0.707 1 96.25 23 VAL B O 1
ATOM 1709 N N . MET B 1 24 ? -15.719 9.008 2.143 1 97 24 MET B N 1
ATOM 1710 C CA . MET B 1 24 ? -14.727 9.289 1.115 1 97 24 MET B CA 1
ATOM 1711 C C . MET B 1 24 ? -14.398 8.039 0.307 1 97 24 MET B C 1
ATOM 1713 O O . MET B 1 24 ? -14.188 8.117 -0.905 1 97 24 MET B O 1
ATOM 1717 N N . TRP B 1 25 ? -14.398 6.934 0.963 1 96.81 25 TRP B N 1
ATOM 1718 C CA . TRP B 1 25 ? -14.055 5.66 0.342 1 96.81 25 TRP B CA 1
ATOM 1719 C C . TRP B 1 25 ? -15.133 5.227 -0.647 1 96.81 25 TRP B C 1
ATOM 1721 O O . TRP B 1 25 ? -14.859 4.477 -1.586 1 96.81 25 TRP B O 1
ATOM 1731 N N . GLY B 1 26 ? -16.359 5.703 -0.437 1 95.56 26 GLY B N 1
ATOM 1732 C CA . GLY B 1 26 ? -17.484 5.301 -1.281 1 95.56 26 GLY B CA 1
ATOM 1733 C C . GLY B 1 26 ? -17.219 5.508 -2.76 1 95.56 26 GLY B C 1
ATOM 1734 O O . GLY B 1 26 ? -17.688 4.73 -3.596 1 95.56 26 GLY B O 1
ATOM 1735 N N . ASP B 1 27 ? -16.5 6.535 -3.076 1 95.69 27 ASP B N 1
ATOM 1736 C CA . ASP B 1 27 ? -15.977 6.789 -4.418 1 95.69 27 ASP B CA 1
ATOM 1737 C C . ASP B 1 27 ? -14.461 6.992 -4.391 1 95.69 27 ASP B C 1
ATOM 1739 O O . ASP B 1 27 ? -13.969 8.078 -4.719 1 95.69 27 ASP B O 1
ATOM 1743 N N . LYS B 1 28 ? -13.812 5.902 -4.07 1 96.12 28 LYS B N 1
ATOM 1744 C CA . LYS B 1 28 ? -12.375 5.965 -3.795 1 96.12 28 LYS B CA 1
ATOM 1745 C C . LYS B 1 28 ? -11.609 6.477 -5.008 1 96.12 28 LYS B C 1
ATOM 1747 O O . LYS B 1 28 ? -10.625 7.211 -4.859 1 96.12 28 LYS B O 1
ATOM 1752 N N . THR B 1 29 ? -12.133 6.125 -6.203 1 95.31 29 THR B N 1
ATOM 1753 C CA . THR B 1 29 ? -11.414 6.547 -7.402 1 95.31 29 THR B CA 1
ATOM 1754 C C . THR B 1 29 ? -11.508 8.055 -7.586 1 95.31 29 THR B C 1
ATOM 1756 O O . THR B 1 29 ? -10.492 8.75 -7.613 1 95.31 29 THR B O 1
ATOM 1759 N N . ASN B 1 30 ? -12.688 8.594 -7.59 1 96.94 30 ASN B N 1
ATOM 1760 C CA . ASN B 1 30 ? -12.875 10.016 -7.824 1 96.94 30 ASN B CA 1
ATOM 1761 C C . ASN B 1 30 ? -12.391 10.852 -6.641 1 96.94 30 ASN B C 1
ATOM 1763 O O . ASN B 1 30 ? -11.812 11.922 -6.824 1 96.94 30 ASN B O 1
ATOM 1767 N N . ASN B 1 31 ? -12.617 10.359 -5.461 1 98.19 31 ASN B N 1
ATOM 1768 C CA . ASN B 1 31 ? -12.172 11.117 -4.293 1 98.19 31 ASN B CA 1
ATOM 1769 C C . ASN B 1 31 ? -10.656 11.07 -4.137 1 98.19 31 ASN B C 1
ATOM 1771 O O . ASN B 1 31 ? -10.047 12.039 -3.67 1 98.19 31 ASN B O 1
ATOM 1775 N N . GLY B 1 32 ? -10.039 9.953 -4.582 1 98.5 32 GLY B N 1
ATOM 1776 C CA . GLY B 1 32 ? -8.586 9.914 -4.633 1 98.5 32 GLY B CA 1
ATOM 1777 C C . GLY B 1 32 ? -8 10.93 -5.594 1 98.5 32 GLY B C 1
ATOM 1778 O O . GLY B 1 32 ? -7.043 11.625 -5.258 1 98.5 32 GLY B O 1
ATOM 1779 N N . ILE B 1 33 ? -8.594 11.016 -6.695 1 98.44 33 ILE B N 1
ATOM 1780 C CA . ILE B 1 33 ? -8.172 11.992 -7.695 1 98.44 33 ILE B CA 1
ATOM 1781 C C . ILE B 1 33 ? -8.336 13.406 -7.145 1 98.44 33 ILE B C 1
ATOM 1783 O O . ILE B 1 33 ? -7.422 14.227 -7.234 1 98.44 33 ILE B O 1
ATOM 1787 N N . LYS B 1 34 ? -9.469 13.641 -6.566 1 98.44 34 LYS B N 1
ATOM 1788 C CA . LYS B 1 34 ? -9.742 14.945 -5.969 1 98.44 34 LYS B CA 1
ATOM 1789 C C . LYS B 1 34 ? -8.711 15.281 -4.891 1 98.44 34 LYS B C 1
ATOM 1791 O O . LYS B 1 34 ? -8.266 16.422 -4.789 1 98.44 34 LYS B O 1
ATOM 1796 N N . MET B 1 35 ? -8.359 14.336 -4.129 1 98.69 35 MET B N 1
ATOM 1797 C CA . MET B 1 35 ? -7.391 14.516 -3.053 1 98.69 35 MET B CA 1
ATOM 1798 C C . MET B 1 35 ? -6.031 14.93 -3.611 1 98.69 35 MET B C 1
ATOM 1800 O O . MET B 1 35 ? -5.43 15.891 -3.137 1 98.69 35 MET B O 1
ATOM 1804 N N . LEU B 1 36 ? -5.598 14.281 -4.645 1 98.38 36 LEU B N 1
ATOM 1805 C CA . LEU B 1 36 ? -4.297 14.602 -5.223 1 98.38 36 LEU B CA 1
ATOM 1806 C C . LEU B 1 36 ? -4.332 15.953 -5.93 1 98.38 36 LEU B C 1
ATOM 1808 O O . LEU B 1 36 ? -3.365 16.719 -5.875 1 98.38 36 LEU B O 1
ATOM 1812 N N . MET B 1 37 ? -5.43 16.172 -6.555 1 98.5 37 MET B N 1
ATOM 1813 C CA . MET B 1 37 ? -5.594 17.484 -7.168 1 98.5 37 MET B CA 1
ATOM 1814 C C . MET B 1 37 ? -5.52 18.594 -6.117 1 98.5 37 MET B C 1
ATOM 1816 O O . MET B 1 37 ? -4.906 19.625 -6.352 1 98.5 37 MET B O 1
ATOM 1820 N N . LYS B 1 38 ? -6.113 18.406 -5.039 1 98.44 38 LYS B N 1
ATOM 1821 C CA . LYS B 1 38 ? -6.086 19.375 -3.953 1 98.44 38 LYS B CA 1
ATOM 1822 C C . LYS B 1 38 ? -4.672 19.547 -3.395 1 98.44 38 LYS B C 1
ATOM 1824 O O . LYS B 1 38 ? -4.277 20.641 -3 1 98.44 38 LYS B O 1
ATOM 1829 N N . LEU B 1 39 ? -3.963 18.391 -3.311 1 98.5 39 LEU B N 1
ATOM 1830 C CA . LEU B 1 39 ? -2.574 18.484 -2.873 1 98.5 39 LEU B CA 1
ATOM 1831 C C . LEU B 1 39 ? -1.766 19.391 -3.791 1 98.5 39 LEU B C 1
ATOM 1833 O O . LEU B 1 39 ? -1.072 20.297 -3.322 1 98.5 39 LEU B O 1
ATOM 1837 N N . PHE B 1 40 ? -1.951 19.219 -5.074 1 97.81 40 PHE B N 1
ATOM 1838 C CA . PHE B 1 40 ? -1.186 19.984 -6.047 1 97.81 40 PHE B CA 1
ATOM 1839 C C . PHE B 1 40 ? -1.634 21.438 -6.059 1 97.81 40 PHE B C 1
ATOM 1841 O O . PHE B 1 40 ? -0.839 22.344 -6.348 1 97.81 40 PHE B O 1
ATOM 1848 N N . LYS B 1 41 ? -2.844 21.672 -5.703 1 97.69 41 LYS B N 1
ATOM 1849 C CA . LYS B 1 41 ? -3.371 23.031 -5.684 1 97.69 41 LYS B CA 1
ATOM 1850 C C . LYS B 1 41 ? -2.947 23.766 -4.414 1 97.69 41 LYS B C 1
ATOM 1852 O O . LYS B 1 41 ? -2.506 24.922 -4.469 1 97.69 41 LYS B O 1
ATOM 1857 N N . MET B 1 42 ? -3.055 23.125 -3.289 1 97.94 42 MET B N 1
ATOM 1858 C CA . MET B 1 42 ? -2.764 23.75 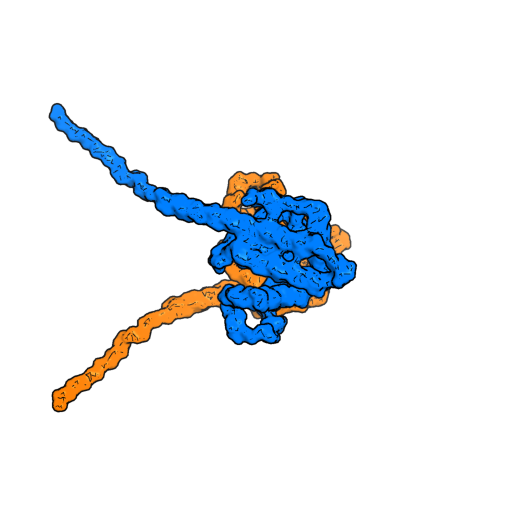-2.002 1 97.94 42 MET B CA 1
ATOM 1859 C C . MET B 1 42 ? -1.26 23.828 -1.761 1 97.94 42 MET B C 1
ATOM 1861 O O . MET B 1 42 ? -0.78 24.734 -1.083 1 97.94 42 MET B O 1
ATOM 1865 N N . HIS B 1 43 ? -0.533 22.812 -2.281 1 97.94 43 HIS B N 1
ATOM 1866 C CA . HIS B 1 43 ? 0.917 22.719 -2.143 1 97.94 43 HIS B CA 1
ATOM 1867 C C . HIS B 1 43 ? 1.581 22.406 -3.479 1 97.94 43 HIS B C 1
ATOM 1869 O O . HIS B 1 43 ? 2.088 21.312 -3.682 1 97.94 43 HIS B O 1
ATOM 1875 N N . PRO B 1 44 ? 1.706 23.438 -4.301 1 96.31 44 PRO B N 1
ATOM 1876 C CA . PRO B 1 44 ? 2.18 23.234 -5.672 1 96.31 44 PRO B CA 1
ATOM 1877 C C . PRO B 1 44 ? 3.59 22.656 -5.727 1 96.31 44 PRO B C 1
ATOM 1879 O O . PRO B 1 44 ? 3.934 21.953 -6.68 1 96.31 44 PRO B O 1
ATOM 1882 N N . GLU B 1 45 ? 4.391 22.875 -4.727 1 95.56 45 GLU B N 1
ATOM 1883 C CA . GLU B 1 45 ? 5.738 22.312 -4.668 1 95.56 45 GLU B CA 1
ATOM 1884 C C . GLU B 1 45 ? 5.699 20.797 -4.652 1 95.56 45 GLU B C 1
ATOM 1886 O O . GLU B 1 45 ? 6.668 20.141 -5.043 1 95.56 45 GLU B O 1
ATOM 1891 N N . SER B 1 46 ? 4.543 20.188 -4.23 1 96.19 46 SER B N 1
ATOM 1892 C CA . SER B 1 46 ? 4.43 18.734 -4.121 1 96.19 46 SER B CA 1
ATOM 1893 C C . SER B 1 46 ? 4.484 18.078 -5.492 1 96.19 46 SER B C 1
ATOM 1895 O O . SER B 1 46 ? 4.918 16.922 -5.617 1 96.19 46 SER B O 1
ATOM 1897 N N . ARG B 1 47 ? 4.09 18.828 -6.48 1 95.06 47 ARG B N 1
ATOM 1898 C CA . ARG B 1 47 ? 4.066 18.281 -7.828 1 95.06 47 ARG B CA 1
ATOM 1899 C C . ARG B 1 47 ? 5.477 17.953 -8.312 1 95.06 47 ARG B C 1
ATOM 1901 O O . ARG B 1 47 ? 5.664 17.078 -9.156 1 95.06 47 ARG B O 1
ATOM 1908 N N . ALA B 1 48 ? 6.508 18.641 -7.816 1 93.62 48 ALA B N 1
ATOM 1909 C CA . ALA B 1 48 ? 7.895 18.5 -8.25 1 93.62 48 ALA B CA 1
ATOM 1910 C C . ALA B 1 48 ? 8.438 17.109 -7.922 1 93.62 48 ALA B C 1
ATOM 1912 O O . ALA B 1 48 ? 9.422 16.672 -8.523 1 93.62 48 ALA B O 1
ATOM 1913 N N . PHE B 1 49 ? 7.773 16.391 -7.043 1 93.81 49 PHE B N 1
ATOM 1914 C CA . PHE B 1 49 ? 8.258 15.086 -6.621 1 93.81 49 PHE B CA 1
ATOM 1915 C C . PHE B 1 49 ? 7.785 14 -7.578 1 93.81 49 PHE B C 1
ATOM 1917 O O . PHE B 1 49 ? 8.188 12.844 -7.461 1 93.81 49 PHE B O 1
ATOM 1924 N N . TYR B 1 50 ? 6.961 14.406 -8.602 1 94.75 50 TYR B N 1
ATOM 1925 C CA . TYR B 1 50 ? 6.426 13.477 -9.586 1 94.75 50 TYR B CA 1
ATOM 1926 C C . TYR B 1 50 ? 6.84 13.875 -11 1 94.75 50 TYR B C 1
ATOM 1928 O O . TYR B 1 50 ? 6.062 14.5 -11.727 1 94.75 50 TYR B O 1
ATOM 1936 N N . LYS B 1 51 ? 7.996 13.445 -11.359 1 91.81 51 LYS B N 1
ATOM 1937 C CA . LYS B 1 51 ? 8.578 13.836 -12.641 1 91.81 51 LYS B CA 1
ATOM 1938 C C . LYS B 1 51 ? 7.664 13.438 -13.797 1 91.81 51 LYS B C 1
ATOM 1940 O O . LYS B 1 51 ? 7.625 14.117 -14.828 1 91.81 51 LYS B O 1
ATOM 1945 N N . GLU B 1 52 ? 6.895 12.445 -13.609 1 92.06 52 GLU B N 1
ATOM 1946 C CA . GLU B 1 52 ? 6.012 11.93 -14.648 1 92.06 52 GLU B CA 1
ATOM 1947 C C . GLU B 1 52 ? 4.891 12.914 -14.961 1 92.06 52 GLU B C 1
ATOM 1949 O O . GLU B 1 52 ? 4.266 12.836 -16.016 1 92.06 52 GLU B O 1
ATOM 1954 N N . PHE B 1 53 ? 4.672 13.82 -14.008 1 95.81 53 PHE B N 1
ATOM 1955 C CA . PHE B 1 53 ? 3.553 14.734 -14.195 1 95.81 53 PHE B CA 1
ATOM 1956 C C . PHE B 1 53 ? 4.047 16.125 -14.602 1 95.81 53 PHE B C 1
ATOM 1958 O O . PHE B 1 53 ? 3.248 17.047 -14.773 1 95.81 53 PHE B O 1
ATOM 1965 N N . LYS B 1 54 ? 5.273 16.391 -14.797 1 90.94 54 LYS B N 1
ATOM 1966 C CA . LYS B 1 54 ? 5.891 17.703 -14.961 1 90.94 54 LYS B CA 1
ATOM 1967 C C . LYS B 1 54 ? 5.332 18.438 -16.188 1 90.94 54 LYS B C 1
ATOM 1969 O O . LYS B 1 54 ? 5.102 19.641 -16.141 1 90.94 54 LYS B O 1
ATOM 1974 N N . ASP B 1 55 ? 5.012 17.672 -17.188 1 92.06 55 ASP B N 1
ATOM 1975 C CA . ASP B 1 55 ? 4.629 18.312 -18.438 1 92.06 55 ASP B CA 1
ATOM 1976 C C . ASP B 1 55 ? 3.119 18.234 -18.656 1 92.06 55 ASP B C 1
ATOM 1978 O O . ASP B 1 55 ? 2.625 18.594 -19.719 1 92.06 55 ASP B O 1
ATOM 1982 N N . LEU B 1 56 ? 2.424 17.844 -17.641 1 96.31 56 LEU B N 1
ATOM 1983 C CA . LEU B 1 56 ? 0.978 17.719 -17.781 1 96.31 56 LEU B CA 1
ATOM 1984 C C . LEU B 1 56 ? 0.274 18.969 -17.219 1 96.31 56 LEU B C 1
ATOM 1986 O O . LEU B 1 56 ? 0.683 19.5 -16.203 1 96.31 56 LEU B O 1
ATOM 1990 N N . ARG B 1 57 ? -0.707 19.453 -18.078 1 96.19 57 ARG B N 1
ATOM 1991 C CA . ARG B 1 57 ? -1.584 20.484 -17.547 1 96.19 57 ARG B CA 1
ATOM 1992 C C . ARG B 1 57 ? -2.477 19.938 -16.438 1 96.19 57 ARG B C 1
ATOM 1994 O O . ARG B 1 57 ? -2.836 18.75 -16.469 1 96.19 57 ARG B O 1
ATOM 2001 N N . GLU B 1 58 ? -2.82 20.719 -15.438 1 95.56 58 GLU B N 1
ATOM 2002 C CA . GLU B 1 58 ? -3.658 20.312 -14.312 1 95.56 58 GLU B CA 1
ATOM 2003 C C . GLU B 1 58 ? -4.922 19.609 -14.789 1 95.56 58 GLU B C 1
ATOM 2005 O O . GLU B 1 58 ? -5.328 18.594 -14.219 1 95.56 58 GLU B O 1
ATOM 2010 N N . GLN B 1 59 ? -5.574 20.094 -15.828 1 96.19 59 GLN B N 1
ATOM 2011 C CA . GLN B 1 59 ? -6.848 19.562 -16.312 1 96.19 59 GLN B CA 1
ATOM 2012 C C . GLN B 1 59 ? -6.676 18.188 -16.953 1 96.19 59 GLN B C 1
ATOM 2014 O O . GLN B 1 59 ? -7.652 17.469 -17.156 1 96.19 59 GLN B O 1
ATOM 2019 N N . ASP B 1 60 ? -5.43 17.812 -17.219 1 97.38 60 ASP B N 1
ATOM 2020 C CA . ASP B 1 60 ? -5.164 16.547 -17.891 1 97.38 60 ASP B CA 1
ATOM 2021 C C . ASP B 1 60 ? -4.82 15.461 -16.875 1 97.38 60 ASP B C 1
ATOM 2023 O O . ASP B 1 60 ? -4.836 14.273 -17.203 1 97.38 60 ASP B O 1
ATOM 2027 N N . LEU B 1 61 ? -4.57 15.844 -15.68 1 97.44 61 LEU B N 1
ATOM 2028 C CA . LEU B 1 61 ? -4.094 14.922 -14.656 1 97.44 61 LEU B CA 1
ATOM 2029 C C . LEU B 1 61 ? -5.141 13.852 -14.352 1 97.44 61 LEU B C 1
ATOM 2031 O O . LEU B 1 61 ? -4.824 12.664 -14.297 1 97.44 61 LEU B O 1
ATOM 2035 N N . PRO B 1 62 ? -6.445 14.18 -14.328 1 97.06 62 PRO B N 1
ATOM 2036 C CA . PRO B 1 62 ? -7.441 13.18 -13.953 1 97.06 62 PRO B CA 1
ATOM 2037 C C . PRO B 1 62 ? -7.566 12.047 -14.969 1 97.06 62 PRO B C 1
ATOM 2039 O O . PRO B 1 62 ? -8.023 10.953 -14.633 1 97.06 62 PRO B O 1
ATOM 2042 N N . ALA B 1 63 ? -7.137 12.328 -16.125 1 95.44 63 ALA B N 1
ATOM 2043 C CA . ALA B 1 63 ? -7.262 11.312 -17.156 1 95.44 63 ALA B CA 1
ATOM 2044 C C . ALA B 1 63 ? -5.98 10.492 -17.297 1 95.44 63 ALA B C 1
ATOM 2046 O O . ALA B 1 63 ? -5.969 9.445 -17.953 1 95.44 63 ALA B O 1
ATOM 2047 N N . ASN B 1 64 ? -4.883 10.945 -16.703 1 95.44 64 ASN B N 1
ATOM 2048 C CA . ASN B 1 64 ? -3.604 10.25 -16.75 1 95.44 64 ASN B CA 1
ATOM 2049 C C . ASN B 1 64 ? -3.621 8.969 -15.922 1 95.44 64 ASN B C 1
ATOM 2051 O O . ASN B 1 64 ? -3.979 9 -14.742 1 95.44 64 ASN B O 1
ATOM 2055 N N . LYS B 1 65 ? -3.236 7.863 -16.484 1 92.94 65 LYS B N 1
ATOM 2056 C CA . LYS B 1 65 ? -3.316 6.555 -15.852 1 92.94 65 LYS B CA 1
ATOM 2057 C C . LYS B 1 65 ? -2.438 6.496 -14.602 1 92.94 65 LYS B C 1
ATOM 2059 O O . LYS B 1 65 ? -2.854 5.977 -13.562 1 92.94 65 LYS B O 1
ATOM 2064 N N . ARG B 1 66 ? -1.276 7.008 -14.734 1 94.62 66 ARG B N 1
ATOM 2065 C CA . ARG B 1 66 ? -0.356 7.012 -13.602 1 94.62 66 ARG B CA 1
ATOM 2066 C C . ARG B 1 66 ? -0.896 7.867 -12.461 1 94.62 66 ARG B C 1
ATOM 2068 O O . ARG B 1 66 ? -0.753 7.508 -11.289 1 94.62 66 ARG B O 1
ATOM 2075 N N . PHE B 1 67 ? -1.487 9 -12.805 1 96.88 67 PHE B N 1
ATOM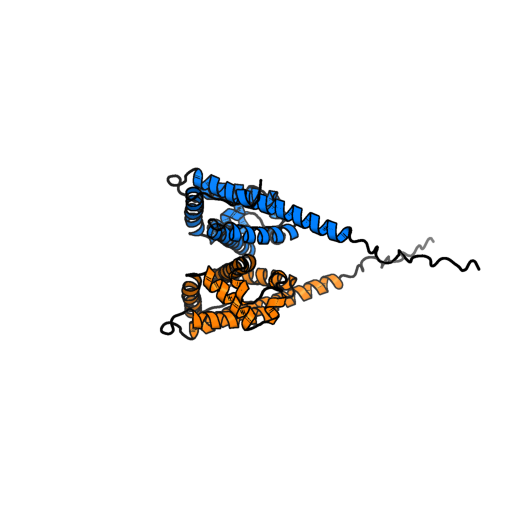 2076 C CA . PHE B 1 67 ? -2.08 9.867 -11.789 1 96.88 67 PHE B CA 1
ATOM 2077 C C . PHE B 1 67 ? -3.217 9.156 -11.07 1 96.88 67 PHE B C 1
ATOM 2079 O O . PHE B 1 67 ? -3.322 9.234 -9.844 1 96.88 67 PHE B O 1
ATOM 2086 N N . ARG B 1 68 ? -3.98 8.422 -11.766 1 95.88 68 ARG B N 1
ATOM 2087 C CA . ARG B 1 68 ? -5.113 7.703 -11.195 1 95.88 68 ARG B CA 1
ATOM 2088 C C . ARG B 1 68 ? -4.641 6.578 -10.281 1 95.88 68 ARG B C 1
ATOM 2090 O O . ARG B 1 68 ? -5.203 6.367 -9.203 1 95.88 68 ARG B O 1
ATOM 2097 N N . SER B 1 69 ? -3.613 5.871 -10.68 1 95.69 69 SER B N 1
ATOM 2098 C CA . SER B 1 69 ? -3.092 4.789 -9.852 1 95.69 69 SER B CA 1
ATOM 2099 C C . SER B 1 69 ? -2.451 5.332 -8.578 1 95.69 69 SER B C 1
ATOM 2101 O O . SER B 1 69 ? -2.57 4.727 -7.508 1 95.69 69 SER B O 1
ATOM 2103 N N . LEU B 1 70 ? -1.762 6.465 -8.773 1 96.75 70 LEU B N 1
ATOM 2104 C CA . LEU B 1 70 ? -1.182 7.113 -7.598 1 96.75 70 LEU B CA 1
ATOM 2105 C C . LEU B 1 70 ? -2.268 7.516 -6.605 1 96.75 70 LEU B C 1
ATOM 2107 O O . LEU B 1 70 ? -2.125 7.305 -5.398 1 96.75 70 LEU B O 1
ATOM 2111 N N . ALA B 1 71 ? -3.348 8.078 -7.145 1 97.62 71 ALA B N 1
ATOM 2112 C CA . ALA B 1 71 ? -4.477 8.469 -6.305 1 97.62 71 ALA B CA 1
ATOM 2113 C C . ALA B 1 71 ? -5.027 7.273 -5.531 1 97.62 71 ALA B C 1
ATOM 2115 O O . ALA B 1 71 ? -5.32 7.383 -4.336 1 97.62 71 ALA B O 1
ATOM 2116 N N . LEU B 1 72 ? -5.145 6.168 -6.152 1 97.19 72 LEU B N 1
ATOM 2117 C CA . LEU B 1 72 ? -5.629 4.953 -5.504 1 97.19 72 LEU B CA 1
ATOM 2118 C C . LEU B 1 72 ? -4.648 4.484 -4.434 1 97.19 72 LEU B C 1
ATOM 2120 O O . LEU B 1 72 ? -5.062 4.027 -3.365 1 97.19 72 LEU B O 1
ATOM 2124 N N . GLN B 1 73 ? -3.369 4.617 -4.695 1 97.25 73 GLN B N 1
ATOM 2125 C CA . GLN B 1 73 ? -2.373 4.223 -3.705 1 97.25 73 GLN B CA 1
ATOM 2126 C C . GLN B 1 73 ? -2.49 5.062 -2.438 1 97.25 73 GLN B C 1
ATOM 2128 O O . GLN B 1 73 ? -2.342 4.547 -1.328 1 97.25 73 GLN B O 1
ATOM 2133 N N . TYR B 1 74 ? -2.77 6.336 -2.602 1 98 74 TYR B N 1
ATOM 2134 C CA . TYR B 1 74 ? -3.012 7.191 -1.445 1 98 74 TYR B CA 1
ATOM 2135 C C . TYR B 1 74 ? -4.211 6.699 -0.645 1 98 74 TYR B C 1
ATOM 2137 O O . TYR B 1 74 ? -4.164 6.641 0.586 1 98 74 TYR B O 1
ATOM 2145 N N . MET B 1 75 ? -5.246 6.316 -1.329 1 98.31 75 MET B N 1
ATOM 2146 C CA . MET B 1 75 ? -6.473 5.852 -0.689 1 98.31 75 MET B CA 1
ATOM 2147 C C . MET B 1 75 ? -6.223 4.578 0.114 1 98.31 75 MET B C 1
ATOM 2149 O O . MET B 1 75 ? -6.648 4.473 1.265 1 98.31 75 MET B O 1
ATOM 2153 N N . TYR B 1 76 ? -5.469 3.695 -0.437 1 96.75 76 TYR B N 1
ATOM 2154 C CA . TYR B 1 76 ? -5.219 2.432 0.246 1 96.75 76 TYR B CA 1
ATOM 2155 C C . TYR B 1 76 ? -4.258 2.623 1.413 1 96.75 76 TYR B C 1
ATOM 2157 O O . TYR B 1 76 ? -4.406 1.983 2.457 1 96.75 76 TYR B O 1
ATOM 2165 N N . LYS B 1 77 ? -3.326 3.506 1.204 1 98.06 77 LYS B N 1
ATOM 2166 C CA . LYS B 1 77 ? -2.406 3.787 2.301 1 98.06 77 LYS B CA 1
ATOM 2167 C C . LYS B 1 77 ? -3.137 4.41 3.486 1 98.06 77 LYS B C 1
ATOM 2169 O O . LYS B 1 77 ? -2.922 4.012 4.633 1 98.06 77 LYS B O 1
ATOM 2174 N N . LEU B 1 78 ? -3.992 5.355 3.248 1 98.5 78 LEU B N 1
ATOM 2175 C CA . LEU B 1 78 ? -4.766 5.969 4.324 1 98.5 78 LEU B CA 1
ATOM 2176 C C . LEU B 1 78 ? -5.715 4.957 4.957 1 98.5 78 LEU B C 1
ATOM 2178 O O . LEU B 1 78 ? -5.973 5.008 6.16 1 98.5 78 LEU B O 1
ATOM 2182 N N . THR B 1 79 ? -6.188 4.02 4.16 1 97.88 79 THR B N 1
ATOM 2183 C CA . THR B 1 79 ? -7.02 2.943 4.688 1 97.88 79 THR B CA 1
ATOM 2184 C C . THR B 1 79 ? -6.246 2.113 5.707 1 97.88 79 THR B C 1
ATOM 2186 O O . THR B 1 79 ? -6.793 1.733 6.746 1 97.88 79 THR B O 1
ATOM 2189 N N . GLU B 1 80 ? -5.027 1.855 5.449 1 97.44 80 GLU B N 1
ATOM 2190 C CA . GLU B 1 80 ? -4.203 1.117 6.398 1 97.44 80 GLU B CA 1
ATOM 2191 C C . GLU B 1 80 ? -4.176 1.808 7.762 1 97.44 80 GLU B C 1
ATOM 2193 O O . GLU B 1 80 ? -4.297 1.151 8.797 1 97.44 80 GLU B O 1
ATOM 2198 N N . TYR B 1 81 ? -4.023 3.1 7.75 1 98.31 81 TYR B N 1
ATOM 2199 C CA . TYR B 1 81 ? -3.943 3.855 9 1 98.31 81 TYR B CA 1
ATOM 2200 C C . TYR B 1 81 ? -5.281 3.842 9.727 1 98.31 81 TYR B C 1
ATOM 2202 O O . TYR B 1 81 ? -5.328 3.615 10.938 1 98.31 81 TYR B O 1
ATOM 2210 N N . ILE B 1 82 ? -6.277 4.031 8.984 1 98.06 82 ILE B N 1
ATOM 2211 C CA . ILE B 1 82 ? -7.605 4.098 9.586 1 98.06 82 ILE B CA 1
ATOM 2212 C C . ILE B 1 82 ? -7.965 2.742 10.195 1 98.06 82 ILE B C 1
ATOM 2214 O O . ILE B 1 82 ? -8.516 2.678 11.289 1 98.06 82 ILE B O 1
ATOM 2218 N N . ASP B 1 83 ? -7.605 1.694 9.555 1 95.88 83 ASP B N 1
ATOM 2219 C CA . ASP B 1 83 ? -7.898 0.35 10.039 1 95.88 83 ASP B CA 1
ATOM 2220 C C . ASP B 1 83 ? -7.098 0.04 11.305 1 95.88 83 ASP B C 1
ATOM 2222 O O . ASP B 1 83 ? -7.551 -0.729 12.156 1 95.88 83 ASP B O 1
ATOM 2226 N N . ALA B 1 84 ? -5.977 0.69 11.406 1 96.62 84 ALA B N 1
ATOM 2227 C CA . ALA B 1 84 ? -5.086 0.366 12.516 1 96.62 84 ALA B CA 1
ATOM 2228 C C . ALA B 1 84 ? -5.188 1.413 13.625 1 96.62 84 ALA B C 1
ATOM 2230 O O . ALA B 1 84 ? -4.473 1.335 14.625 1 96.62 84 ALA B O 1
ATOM 2231 N N . VAL B 1 85 ? -6.078 2.377 13.5 1 98.06 85 VAL B N 1
ATOM 2232 C CA . VAL B 1 85 ? -6.066 3.574 14.336 1 98.06 85 VAL B CA 1
ATOM 2233 C C . VAL B 1 85 ? -6.367 3.199 15.781 1 98.06 85 VAL B C 1
ATOM 2235 O O . VAL B 1 85 ? -5.996 3.926 16.703 1 98.06 85 VAL B O 1
ATOM 2238 N N . ASP B 1 86 ? -6.969 2.049 16.078 1 96.62 86 ASP B N 1
ATOM 2239 C CA . ASP B 1 86 ? -7.273 1.623 17.438 1 96.62 86 ASP B CA 1
ATOM 2240 C C . ASP B 1 86 ? -6.199 0.677 17.969 1 96.62 86 ASP B C 1
ATOM 2242 O O . ASP B 1 86 ? -6.344 0.113 19.062 1 96.62 86 ASP B O 1
ATOM 2246 N N . ASP B 1 87 ? -5.18 0.416 17.219 1 95.31 87 ASP B N 1
ATOM 2247 C CA . ASP B 1 87 ? -4.016 -0.379 17.594 1 95.31 87 ASP B CA 1
ATOM 2248 C C . ASP B 1 87 ? -2.725 0.421 17.422 1 95.31 87 ASP B C 1
ATOM 2250 O O . ASP B 1 87 ? -2.045 0.295 16.406 1 95.31 87 ASP B O 1
ATOM 2254 N N . PRO B 1 88 ? -2.311 1.148 18.453 1 96 88 PRO B N 1
ATOM 2255 C CA . PRO B 1 88 ? -1.189 2.086 18.344 1 96 88 PRO B CA 1
ATOM 2256 C C . PRO B 1 88 ? 0.102 1.41 17.891 1 96 88 PRO B C 1
ATOM 2258 O O . PRO B 1 88 ? 0.896 2.014 17.156 1 96 88 PRO B O 1
ATOM 2261 N N . ASP B 1 89 ? 0.319 0.158 18.281 1 94.88 89 ASP B N 1
ATOM 2262 C CA . ASP B 1 89 ? 1.542 -0.538 17.891 1 94.88 89 ASP B CA 1
ATOM 2263 C C . ASP B 1 89 ? 1.571 -0.804 16.391 1 94.88 89 ASP B C 1
ATOM 2265 O O . ASP B 1 89 ? 2.578 -0.545 15.727 1 94.88 89 ASP B O 1
ATOM 2269 N N . THR B 1 90 ? 0.512 -1.254 15.867 1 95.06 90 THR B N 1
ATOM 2270 C CA . THR B 1 90 ? 0.418 -1.52 14.438 1 95.06 90 THR B CA 1
ATOM 2271 C C . THR B 1 90 ? 0.46 -0.218 13.641 1 95.06 90 THR B C 1
ATOM 2273 O O . THR B 1 90 ? 1.144 -0.131 12.617 1 95.06 90 THR B O 1
ATOM 2276 N N . LEU B 1 91 ? -0.277 0.757 14.109 1 97.5 91 LEU B N 1
ATOM 2277 C CA . LEU B 1 91 ? -0.298 2.049 13.438 1 97.5 91 LEU B CA 1
ATOM 2278 C C . LEU B 1 91 ? 1.104 2.643 13.352 1 97.5 91 LEU B C 1
ATOM 2280 O O . LEU B 1 91 ? 1.519 3.125 12.297 1 97.5 91 LEU B O 1
ATOM 2284 N N . GLU B 1 92 ? 1.801 2.559 14.453 1 97.88 92 GLU B N 1
ATOM 2285 C CA . GLU B 1 92 ? 3.166 3.072 14.477 1 97.88 92 GLU B CA 1
ATOM 2286 C C . GLU B 1 92 ? 4.035 2.375 13.43 1 97.88 92 GLU B C 1
ATOM 2288 O O . GLU B 1 92 ? 4.766 3.029 12.688 1 97.88 92 GLU B O 1
ATOM 2293 N N . ASP B 1 93 ? 3.951 1.116 13.422 1 96.56 93 ASP B N 1
ATOM 2294 C CA . ASP B 1 93 ? 4.797 0.34 12.523 1 96.56 93 ASP B CA 1
ATOM 2295 C C . ASP B 1 93 ? 4.484 0.657 11.062 1 96.56 93 ASP B C 1
ATOM 2297 O O . ASP B 1 93 ? 5.391 0.775 10.234 1 96.56 93 ASP B O 1
ATOM 2301 N N . LEU B 1 94 ? 3.211 0.777 10.734 1 97.38 94 LEU B N 1
ATOM 2302 C CA . LEU B 1 94 ? 2.805 1.152 9.391 1 97.38 94 LEU B CA 1
ATOM 2303 C C . LEU B 1 94 ? 3.334 2.537 9.031 1 97.38 94 LEU B C 1
ATOM 2305 O O . LEU B 1 94 ? 3.846 2.742 7.926 1 97.38 94 LEU B O 1
ATOM 2309 N N . MET B 1 95 ? 3.27 3.42 9.945 1 98.31 95 MET B N 1
ATOM 2310 C CA . MET B 1 95 ? 3.715 4.789 9.703 1 98.31 95 MET B CA 1
ATOM 2311 C C . MET B 1 95 ? 5.234 4.852 9.57 1 98.31 95 MET B C 1
ATOM 2313 O O . MET B 1 95 ? 5.758 5.57 8.719 1 98.31 95 MET B O 1
ATOM 2317 N N . VAL B 1 96 ? 5.945 4.102 10.367 1 97.5 96 VAL B N 1
ATOM 2318 C CA . VAL B 1 96 ? 7.402 4.066 10.289 1 97.5 96 VAL B CA 1
ATOM 2319 C C . VAL B 1 96 ? 7.832 3.584 8.906 1 97.5 96 VAL B C 1
ATOM 2321 O O . VAL B 1 96 ? 8.719 4.176 8.281 1 97.5 96 VAL B O 1
ATOM 2324 N N . THR B 1 97 ? 7.195 2.576 8.43 1 95.5 97 THR B N 1
ATOM 2325 C CA . THR B 1 97 ? 7.484 2.031 7.109 1 95.5 97 THR B CA 1
ATOM 2326 C C . THR B 1 97 ? 7.273 3.088 6.031 1 95.5 97 THR B C 1
ATOM 2328 O O . THR B 1 97 ? 8.133 3.283 5.168 1 95.5 97 THR B O 1
ATOM 2331 N N . THR B 1 98 ? 6.188 3.793 6.133 1 97.38 98 THR B N 1
ATOM 2332 C CA . THR B 1 98 ? 5.879 4.855 5.18 1 97.38 98 THR B CA 1
ATOM 2333 C C . THR B 1 98 ? 6.914 5.973 5.262 1 97.38 98 THR B C 1
ATOM 2335 O O . THR B 1 98 ? 7.391 6.457 4.234 1 97.38 98 THR B O 1
ATOM 2338 N N . CYS B 1 99 ? 7.242 6.348 6.461 1 98.25 99 CYS B N 1
ATOM 2339 C CA . CYS B 1 99 ? 8.164 7.453 6.664 1 98.25 99 CYS B CA 1
ATOM 2340 C C . CYS B 1 99 ? 9.555 7.113 6.137 1 98.25 99 CYS B C 1
ATOM 2342 O O . CYS B 1 99 ? 10.211 7.953 5.52 1 98.25 99 CYS B O 1
ATOM 2344 N N . LYS B 1 100 ? 9.984 5.891 6.328 1 95.62 100 LYS B N 1
ATOM 2345 C CA . LYS B 1 100 ? 11.289 5.465 5.824 1 95.62 100 LYS B CA 1
ATOM 2346 C C . LYS B 1 100 ? 11.32 5.48 4.297 1 95.62 100 LYS B C 1
ATOM 2348 O O . LYS B 1 100 ? 12.289 5.949 3.697 1 95.62 100 LYS B O 1
ATOM 2353 N N . ALA B 1 101 ? 10.281 5.031 3.701 1 93.69 101 ALA B N 1
ATOM 2354 C CA . ALA B 1 101 ? 10.195 5.039 2.242 1 93.69 101 ALA B CA 1
ATOM 2355 C C . ALA B 1 101 ? 10.195 6.465 1.702 1 93.69 101 ALA B C 1
ATOM 2357 O O . ALA B 1 101 ? 10.828 6.75 0.683 1 93.69 101 ALA B O 1
ATOM 2358 N N . HIS B 1 102 ? 9.539 7.375 2.367 1 96.75 102 HIS B N 1
ATOM 2359 C CA . HIS B 1 102 ? 9.438 8.766 1.938 1 96.75 102 HIS B CA 1
ATOM 2360 C C . HIS B 1 102 ? 10.75 9.508 2.18 1 96.75 102 HIS B C 1
ATOM 2362 O O . HIS B 1 102 ? 11.133 10.367 1.383 1 96.75 102 HIS B O 1
ATOM 2368 N N . HIS B 1 103 ? 11.359 9.039 3.184 1 95.62 103 HIS B N 1
ATOM 2369 C CA . HIS B 1 103 ? 12.648 9.648 3.473 1 95.62 103 HIS B CA 1
ATOM 2370 C C . HIS B 1 103 ? 13.641 9.398 2.34 1 95.62 103 HIS B C 1
ATOM 2372 O O . HIS B 1 103 ? 14.438 10.281 2 1 95.62 103 HIS B O 1
ATOM 2378 N N . LYS B 1 104 ? 13.602 8.297 1.767 1 92.38 104 LYS B N 1
ATOM 2379 C CA . LYS B 1 104 ? 14.477 7.949 0.647 1 92.38 104 LYS B CA 1
ATOM 2380 C C . LYS B 1 104 ? 14.242 8.875 -0.542 1 92.38 104 LYS B C 1
ATOM 2382 O O . LYS B 1 104 ? 15.109 9.016 -1.409 1 92.38 104 LYS B O 1
ATOM 2387 N N . ARG B 1 105 ? 13.094 9.492 -0.559 1 93.31 105 ARG B N 1
ATOM 2388 C CA . ARG B 1 105 ? 12.734 10.422 -1.627 1 93.31 105 ARG B CA 1
ATOM 2389 C C . ARG B 1 105 ? 12.82 11.867 -1.147 1 93.31 105 ARG B C 1
ATOM 2391 O O . ARG B 1 105 ? 12.211 12.758 -1.743 1 93.31 105 ARG B O 1
ATOM 2398 N N . SER B 1 106 ? 13.391 12.086 -0.009 1 94.12 106 SER B N 1
ATOM 2399 C CA . SER B 1 106 ? 13.625 13.391 0.588 1 94.12 106 SER B CA 1
ATOM 2400 C C . SER B 1 106 ? 12.32 14.047 1.02 1 94.12 106 SER B C 1
ATOM 2402 O O . SER B 1 106 ? 12.172 15.266 0.934 1 94.12 106 SER B O 1
ATOM 2404 N N . LEU B 1 107 ? 11.398 13.211 1.338 1 96.69 107 LEU B N 1
ATOM 2405 C CA . LEU B 1 107 ? 10.156 13.695 1.932 1 96.69 107 LEU B CA 1
ATOM 2406 C C . LEU B 1 107 ? 10.164 13.5 3.445 1 96.69 107 LEU B C 1
ATOM 2408 O O . LEU B 1 107 ? 10.805 12.578 3.953 1 96.69 107 LEU B O 1
ATOM 2412 N N . GLY B 1 108 ? 9.5 14.414 4.18 1 96.62 108 GLY B N 1
ATOM 2413 C CA . GLY B 1 108 ? 9.523 14.352 5.633 1 96.62 108 GLY B CA 1
ATOM 2414 C C . GLY B 1 108 ? 8.297 14.969 6.277 1 96.62 108 GLY B C 1
ATOM 2415 O O . GLY B 1 108 ? 7.207 14.938 5.707 1 96.62 108 GLY B O 1
ATOM 2416 N N . PRO B 1 109 ? 8.445 15.43 7.461 1 97.88 109 PRO B N 1
ATOM 2417 C CA . PRO B 1 109 ? 7.324 15.906 8.273 1 97.88 109 PRO B CA 1
ATOM 2418 C C . PRO B 1 109 ? 6.512 17 7.574 1 97.88 109 PRO B C 1
ATOM 2420 O O . PRO B 1 109 ? 5.277 16.969 7.613 1 97.88 109 PRO B O 1
ATOM 2423 N N . LYS B 1 110 ? 7.184 17.859 6.938 1 97.69 110 LYS B N 1
ATOM 2424 C CA . LYS B 1 110 ? 6.5 18.953 6.262 1 97.69 110 LYS B CA 1
ATOM 2425 C C . LYS B 1 110 ? 5.496 18.438 5.238 1 97.69 110 LYS B C 1
ATOM 2427 O O . LYS B 1 110 ? 4.391 18.969 5.121 1 97.69 110 LYS B O 1
ATOM 2432 N N . HIS B 1 111 ? 5.863 17.453 4.523 1 98.19 111 HIS B N 1
ATOM 2433 C CA . HIS B 1 111 ? 5.035 16.906 3.451 1 98.19 111 HIS B CA 1
ATOM 2434 C C . HIS B 1 111 ? 3.818 16.172 4.008 1 98.19 111 HIS B C 1
ATOM 2436 O O . HIS B 1 111 ? 2.744 16.203 3.404 1 98.19 111 HIS B O 1
ATOM 2442 N N . PHE B 1 112 ? 3.934 15.57 5.156 1 98.31 112 PHE B N 1
ATOM 2443 C CA . PHE B 1 112 ? 2.797 14.922 5.801 1 98.31 112 PHE B CA 1
ATOM 2444 C C . PHE B 1 112 ? 1.828 15.961 6.359 1 98.31 112 PHE B C 1
ATOM 2446 O O . PHE B 1 112 ? 0.616 15.734 6.379 1 98.31 112 PHE B O 1
ATOM 2453 N N . LYS B 1 113 ? 2.373 17.109 6.781 1 97.75 113 LYS B N 1
ATOM 2454 C CA . LYS B 1 113 ? 1.511 18.203 7.207 1 97.75 113 LYS B CA 1
ATOM 2455 C C . LYS B 1 113 ? 0.655 18.703 6.047 1 97.75 113 LYS B C 1
ATOM 2457 O O . LYS B 1 113 ? -0.506 19.078 6.238 1 97.75 113 LYS B O 1
ATOM 2462 N N . TRP B 1 114 ? 1.284 18.75 4.848 1 98.25 114 TRP B N 1
ATOM 2463 C CA . TRP B 1 114 ? 0.514 19.109 3.66 1 98.25 114 TRP B CA 1
ATOM 2464 C C . TRP B 1 114 ? -0.698 18.188 3.508 1 98.25 114 TRP B C 1
ATOM 2466 O O . TRP B 1 114 ? -1.81 18.672 3.254 1 98.25 114 TRP B O 1
ATOM 2476 N N . MET B 1 115 ? -0.508 16.922 3.707 1 98.19 115 MET B N 1
ATOM 2477 C CA . MET B 1 115 ? -1.584 15.945 3.539 1 98.19 115 MET B CA 1
ATOM 2478 C C . MET B 1 115 ? -2.672 16.156 4.59 1 98.19 115 MET B C 1
ATOM 2480 O O . MET B 1 115 ? -3.854 15.938 4.312 1 98.19 115 MET B O 1
ATOM 2484 N N . GLY B 1 116 ? -2.23 16.609 5.801 1 97.81 116 GLY B N 1
ATOM 2485 C CA . GLY B 1 116 ? -3.219 16.922 6.82 1 97.81 116 GLY B CA 1
ATOM 2486 C C . GLY B 1 116 ? -4.195 18 6.391 1 97.81 116 GLY B C 1
ATOM 2487 O O . GLY B 1 116 ? -5.406 17.859 6.57 1 97.81 116 GLY B O 1
ATOM 2488 N N . SER B 1 117 ? -3.674 19.016 5.836 1 97.69 117 SER B N 1
ATOM 2489 C CA . SER B 1 117 ? -4.523 20.109 5.375 1 97.69 117 SER B CA 1
ATOM 2490 C C . SER B 1 117 ? -5.438 19.656 4.242 1 97.69 117 SER B C 1
ATOM 2492 O O . SER B 1 117 ? -6.598 20.078 4.172 1 97.69 117 SER B O 1
ATOM 2494 N N . VAL B 1 118 ? -4.957 18.797 3.414 1 98.62 118 VAL B N 1
ATOM 2495 C CA . VAL B 1 118 ? -5.742 18.266 2.307 1 98.62 118 VAL B CA 1
ATOM 2496 C C . VAL B 1 118 ? -6.898 17.438 2.848 1 98.62 118 VAL B C 1
ATOM 2498 O O . VAL B 1 118 ? -8.039 17.578 2.404 1 98.62 118 VAL B O 1
ATOM 2501 N N . MET B 1 119 ? -6.613 16.625 3.867 1 98.44 119 MET B N 1
ATOM 2502 C CA . MET B 1 119 ? -7.652 15.734 4.391 1 98.44 119 MET B CA 1
ATOM 2503 C C . MET B 1 119 ? -8.742 16.531 5.094 1 98.44 119 MET B C 1
ATOM 2505 O O . MET B 1 119 ? -9.922 16.203 4.996 1 98.44 119 MET B O 1
ATOM 2509 N N . THR B 1 120 ? -8.305 17.578 5.785 1 96.81 120 THR B N 1
ATOM 2510 C CA . THR B 1 120 ? -9.297 18.453 6.402 1 96.81 120 THR B CA 1
ATOM 2511 C C . THR B 1 120 ? -10.219 19.062 5.348 1 96.81 120 THR B C 1
ATOM 2513 O O . THR B 1 120 ? -11.438 19.109 5.539 1 96.81 120 THR B O 1
ATOM 2516 N N . SER B 1 121 ? -9.641 19.484 4.285 1 97 121 SER B N 1
ATOM 2517 C CA . SER B 1 121 ? -10.422 20.031 3.18 1 97 121 SER B CA 1
ATOM 2518 C C . SER B 1 121 ? -11.328 18.969 2.564 1 97 121 SER B C 1
ATOM 2520 O O . SER B 1 121 ? -12.484 19.234 2.25 1 97 121 SER B O 1
ATOM 2522 N N . MET B 1 122 ? -10.82 17.766 2.383 1 98.06 122 MET B N 1
ATOM 2523 C CA . MET B 1 122 ? -11.586 16.656 1.813 1 98.06 122 MET B CA 1
ATOM 2524 C C . MET B 1 122 ? -12.82 16.359 2.66 1 98.06 122 MET B C 1
ATOM 2526 O O . MET B 1 122 ? -13.906 16.141 2.125 1 98.06 122 MET B O 1
ATOM 2530 N N . VAL B 1 123 ? -12.664 16.391 3.982 1 97.19 123 VAL B N 1
ATOM 2531 C CA . VAL B 1 123 ? -13.766 16.109 4.902 1 97.19 123 VAL B CA 1
ATOM 2532 C C . VAL B 1 123 ? -14.867 17.156 4.723 1 97.19 123 VAL B C 1
ATOM 2534 O O . VAL B 1 123 ? -16.047 16.797 4.602 1 97.19 123 VAL B O 1
ATOM 2537 N N . LYS B 1 124 ? -14.469 18.328 4.656 1 94.25 124 LYS B N 1
ATOM 2538 C CA . LYS B 1 124 ? -15.414 19.422 4.516 1 94.25 124 LYS B CA 1
ATOM 2539 C C . LYS B 1 124 ? -16.188 19.328 3.203 1 94.25 124 LYS B C 1
ATOM 2541 O O . LYS B 1 124 ? -17.375 19.641 3.152 1 94.25 124 LYS B O 1
ATOM 2546 N N . GLU B 1 125 ? -15.602 18.781 2.244 1 94.88 125 GLU B N 1
ATOM 2547 C CA . GLU B 1 125 ? -16.188 18.797 0.908 1 94.88 125 GLU B CA 1
ATOM 2548 C C . GLU B 1 125 ? -16.984 17.531 0.631 1 94.88 125 GLU B C 1
ATOM 2550 O O . GLU B 1 125 ? -17.938 17.547 -0.148 1 94.88 125 GLU B O 1
ATOM 2555 N N . THR B 1 126 ? -16.578 16.422 1.182 1 93.56 126 THR B N 1
ATOM 2556 C CA . THR B 1 126 ? -17.203 15.156 0.807 1 93.56 126 THR B CA 1
ATOM 2557 C C . THR B 1 126 ? -18.359 14.82 1.745 1 93.56 126 THR B C 1
ATOM 2559 O O . THR B 1 126 ? -19.312 14.148 1.347 1 93.56 126 THR B O 1
ATOM 2562 N N . MET B 1 127 ? -18.266 15.234 2.951 1 91.5 127 MET B N 1
ATOM 2563 C CA . MET B 1 127 ? -19.359 14.969 3.893 1 91.5 127 MET B CA 1
ATOM 2564 C C . MET B 1 127 ? -20.438 16.031 3.797 1 91.5 127 MET B C 1
ATOM 2566 O O . MET B 1 127 ? -20.125 17.219 3.648 1 91.5 127 MET B O 1
ATOM 2570 N N . LYS B 1 128 ? -21.625 15.578 3.875 1 85.12 128 LYS B N 1
ATOM 2571 C CA . LYS B 1 128 ? -22.734 16.531 3.891 1 85.12 128 LYS B CA 1
ATOM 2572 C C . LYS B 1 128 ? -22.594 17.531 5.035 1 85.12 128 LYS B C 1
ATOM 2574 O O . LYS B 1 128 ? -22.25 17.141 6.16 1 85.12 128 LYS B O 1
ATOM 2579 N N . SER B 1 129 ? -22.984 18.656 4.664 1 84.5 129 SER B N 1
ATOM 2580 C CA . SER B 1 129 ? -22.812 19.75 5.621 1 84.5 129 SER B CA 1
ATOM 2581 C C . SER B 1 129 ? -23.641 19.516 6.875 1 84.5 129 SER B C 1
ATOM 2583 O O . SER B 1 129 ? -23.25 19.922 7.973 1 84.5 129 SER B O 1
ATOM 2585 N N . THR B 1 130 ? -24.594 18.844 6.742 1 83.94 130 THR B N 1
ATOM 2586 C CA . THR B 1 130 ? -25.5 18.609 7.863 1 83.94 130 THR B CA 1
ATOM 2587 C C . THR B 1 130 ? -24.953 17.531 8.797 1 83.94 130 THR B C 1
ATOM 2589 O O . THR B 1 130 ? -25.422 17.391 9.93 1 83.94 130 THR B O 1
ATOM 2592 N N . HIS B 1 131 ? -23.953 16.844 8.312 1 87.25 131 HIS B N 1
ATOM 2593 C CA . HIS B 1 131 ? -23.484 15.68 9.07 1 87.25 131 HIS B CA 1
ATOM 2594 C C . HIS B 1 131 ? -22.047 15.883 9.539 1 87.25 131 HIS B C 1
ATOM 2596 O O . HIS B 1 131 ? -21.594 15.219 10.492 1 87.25 131 HIS B O 1
ATOM 2602 N N . VAL B 1 132 ? -21.438 16.844 8.906 1 91.5 132 VAL B N 1
ATOM 2603 C CA . VAL B 1 132 ? -20.031 17.016 9.234 1 91.5 132 VAL B CA 1
ATOM 2604 C C . VAL B 1 132 ? -19.891 17.75 10.562 1 91.5 132 VAL B C 1
ATOM 2606 O O . VAL B 1 132 ? -20.547 18.781 10.781 1 91.5 132 VAL B O 1
ATOM 2609 N N . LYS B 1 133 ? -19.141 17.234 11.438 1 94.06 133 LYS B N 1
ATOM 2610 C CA . LYS B 1 133 ? -18.797 17.859 12.711 1 94.06 133 LYS B CA 1
ATOM 2611 C C . LYS B 1 133 ? -17.328 18.281 12.758 1 94.06 133 LYS B C 1
ATOM 2613 O O . LYS B 1 133 ? -16.516 17.766 11.992 1 94.06 133 LYS B O 1
ATOM 2618 N N . GLU B 1 134 ? -17.031 19.156 13.656 1 95.88 134 GLU B N 1
ATOM 2619 C CA . GLU B 1 134 ? -15.656 19.625 13.836 1 95.88 134 GLU B CA 1
ATOM 2620 C C . GLU B 1 134 ? -14.727 18.453 14.18 1 95.88 134 GLU B C 1
ATOM 2622 O O . GLU B 1 134 ? -13.57 18.438 13.758 1 95.88 134 GLU B O 1
ATOM 2627 N N . LEU B 1 135 ? -15.258 17.5 14.859 1 97.5 135 LEU B N 1
ATOM 2628 C CA . LEU B 1 135 ? -14.461 16.359 15.297 1 97.5 135 LEU B CA 1
ATOM 2629 C C . LEU B 1 135 ? -14.008 15.531 14.094 1 97.5 135 LEU B C 1
ATOM 2631 O O . LEU B 1 135 ? -12.922 14.938 14.125 1 97.5 135 LEU B O 1
ATOM 2635 N N . HIS B 1 136 ? -14.734 15.469 13.023 1 98.06 136 HIS B N 1
ATOM 2636 C CA . HIS B 1 136 ? -14.312 14.781 11.812 1 98.06 136 HIS B CA 1
ATOM 2637 C C . HIS B 1 136 ? -13.039 15.391 11.242 1 98.06 136 HIS B C 1
ATOM 2639 O O . HIS B 1 136 ? -12.109 14.672 10.867 1 98.06 136 HIS B O 1
ATOM 2645 N N . LYS B 1 137 ? -13.016 16.688 11.281 1 97.19 137 LYS B N 1
ATOM 2646 C CA . LYS B 1 137 ? -11.867 17.406 10.742 1 97.19 137 LYS B CA 1
ATOM 2647 C C . LYS B 1 137 ? -10.656 17.297 11.664 1 97.19 137 LYS B C 1
ATOM 2649 O O . LYS B 1 137 ? -9.562 16.969 11.211 1 97.19 137 LYS B O 1
ATOM 2654 N N . THR B 1 138 ? -10.875 17.5 12.914 1 97.44 138 THR B N 1
ATOM 2655 C CA . THR B 1 138 ? -9.766 17.562 13.859 1 97.44 138 THR B CA 1
ATOM 2656 C C . THR B 1 138 ? -9.164 16.172 14.07 1 97.44 138 THR B C 1
ATOM 2658 O O . THR B 1 138 ? -7.98 16.047 14.383 1 97.44 138 THR B O 1
ATOM 2661 N N . SER B 1 139 ? -9.977 15.133 13.859 1 98.38 139 SER B N 1
ATOM 2662 C CA . SER B 1 139 ? -9.453 13.773 13.984 1 98.38 139 SER B CA 1
ATOM 2663 C C . SER B 1 139 ? -8.469 13.453 12.859 1 98.38 139 SER B C 1
ATOM 2665 O O . SER B 1 139 ? -7.477 12.758 13.078 1 98.38 139 SER B O 1
ATOM 2667 N N . TRP B 1 140 ? -8.688 13.984 11.688 1 98.56 140 TRP B N 1
ATOM 2668 C CA . TRP B 1 140 ? -7.742 13.797 10.594 1 98.56 140 TRP B CA 1
ATOM 2669 C C . TRP B 1 140 ? -6.469 14.609 10.82 1 98.56 140 TRP B C 1
ATOM 2671 O O . TRP B 1 140 ? -5.367 14.141 10.531 1 98.56 140 TRP B O 1
ATOM 2681 N N . THR B 1 141 ? -6.656 15.828 11.344 1 97.75 141 THR B N 1
ATOM 2682 C CA . THR B 1 141 ? -5.484 16.609 11.719 1 97.75 141 THR B CA 1
ATOM 2683 C C . THR B 1 141 ? -4.629 15.867 12.734 1 97.75 141 THR B C 1
ATOM 2685 O O . THR B 1 141 ? -3.406 15.805 12.602 1 97.75 141 THR B O 1
ATOM 2688 N N . LYS B 1 142 ? -5.293 15.336 13.672 1 98.38 142 LYS B N 1
ATOM 2689 C CA . LYS B 1 142 ? -4.586 14.594 14.711 1 98.38 142 LYS B CA 1
ATOM 2690 C C . LYS B 1 142 ? -3.854 13.391 14.125 1 98.38 142 LYS B C 1
ATOM 2692 O O . LYS B 1 142 ? -2.705 13.117 14.484 1 98.38 142 LYS B O 1
ATOM 2697 N N . LEU B 1 143 ? -4.496 12.641 13.266 1 98.75 143 LEU B N 1
ATOM 2698 C CA . LEU B 1 143 ? -3.879 11.469 12.656 1 98.75 143 LEU B CA 1
ATOM 2699 C C . LEU B 1 143 ? -2.643 11.867 11.852 1 98.75 143 LEU B C 1
ATOM 2701 O O . LEU B 1 143 ? -1.591 11.234 11.977 1 98.75 143 LEU B O 1
ATOM 2705 N N . MET B 1 144 ? -2.752 12.914 11.078 1 98.62 144 MET B N 1
ATOM 2706 C CA . MET B 1 144 ? -1.623 13.336 10.258 1 98.62 144 MET B CA 1
ATOM 2707 C C . MET B 1 144 ? -0.516 13.938 11.117 1 98.62 144 MET B C 1
ATOM 2709 O O . MET B 1 144 ? 0.667 13.789 10.805 1 98.62 144 MET B O 1
ATOM 2713 N N . ASP B 1 145 ? -0.926 14.594 12.172 1 98.31 145 ASP B N 1
ATOM 2714 C CA . ASP B 1 145 ? 0.07 15.078 13.125 1 98.31 145 ASP B CA 1
ATOM 2715 C C . ASP B 1 145 ? 0.837 13.914 13.758 1 98.31 145 ASP B C 1
ATOM 2717 O O . ASP B 1 145 ? 2.037 14.031 14.016 1 98.31 145 ASP B O 1
ATOM 2721 N N . ALA B 1 146 ? 0.114 12.898 14.039 1 98.69 146 ALA B N 1
ATOM 2722 C CA . ALA B 1 146 ? 0.793 11.711 14.547 1 98.69 146 ALA B CA 1
ATOM 2723 C C . ALA B 1 146 ? 1.829 11.203 13.547 1 98.69 146 ALA B C 1
ATOM 2725 O O . ALA B 1 146 ? 2.941 10.836 13.93 1 98.69 146 ALA B O 1
ATOM 2726 N N . LEU B 1 147 ? 1.466 11.195 12.305 1 98.75 147 LEU B N 1
ATOM 2727 C CA . LEU B 1 147 ? 2.396 10.797 11.258 1 98.75 147 LEU B CA 1
ATOM 2728 C C . LEU B 1 147 ? 3.602 11.727 11.211 1 98.75 147 LEU B C 1
ATOM 2730 O O . LEU B 1 147 ? 4.73 11.281 10.992 1 98.75 147 LEU B O 1
ATOM 2734 N N . VAL B 1 148 ? 3.385 13 11.406 1 98.5 148 VAL B N 1
ATOM 2735 C CA . VAL B 1 148 ? 4.457 13.992 11.453 1 98.5 148 VAL B CA 1
ATOM 2736 C C . VAL B 1 148 ? 5.398 13.672 12.609 1 98.5 148 VAL B C 1
ATOM 2738 O O . VAL B 1 148 ? 6.621 13.742 12.461 1 98.5 148 VAL B O 1
ATOM 2741 N N . VAL B 1 149 ? 4.84 13.352 13.695 1 98.62 149 VAL B N 1
ATOM 2742 C CA . VAL B 1 149 ? 5.637 13.008 14.867 1 98.62 149 VAL B CA 1
ATOM 2743 C C . VAL B 1 149 ? 6.477 11.766 14.578 1 98.62 149 VAL B C 1
ATOM 2745 O O . VAL B 1 149 ? 7.676 11.734 14.867 1 98.62 149 VAL B O 1
ATOM 2748 N N . VAL B 1 150 ? 5.879 10.758 14.008 1 98.56 150 VAL B N 1
ATOM 2749 C CA . VAL B 1 150 ? 6.578 9.523 13.672 1 98.56 150 VAL B CA 1
ATOM 2750 C C . VAL B 1 150 ? 7.688 9.82 12.656 1 98.56 150 VAL B C 1
ATOM 2752 O O . VAL B 1 150 ? 8.805 9.32 12.789 1 98.56 150 VAL B O 1
ATOM 2755 N N . ALA B 1 151 ? 7.359 10.633 11.719 1 98.44 151 ALA B N 1
ATOM 2756 C CA . ALA B 1 151 ? 8.336 10.992 10.695 1 98.44 151 ALA B CA 1
ATOM 2757 C C . ALA B 1 151 ? 9.539 11.703 11.305 1 98.44 151 ALA B C 1
ATOM 2759 O O . ALA B 1 151 ? 10.688 11.453 10.914 1 98.44 151 ALA B O 1
ATOM 2760 N N . THR B 1 152 ? 9.258 12.57 12.211 1 98.19 152 THR B N 1
ATOM 2761 C CA . THR B 1 152 ? 10.32 13.305 12.898 1 98.19 152 THR B CA 1
ATOM 2762 C C . THR B 1 152 ? 11.227 12.344 13.664 1 98.19 152 THR B C 1
ATOM 2764 O O . THR B 1 152 ? 12.453 12.461 13.609 1 98.19 152 THR B O 1
ATOM 2767 N N . ASP B 1 153 ? 10.617 11.438 14.328 1 97.81 153 ASP B N 1
ATOM 2768 C CA . ASP B 1 153 ? 11.375 10.445 15.086 1 97.81 153 ASP B CA 1
ATOM 2769 C C . ASP B 1 153 ? 12.203 9.555 14.164 1 97.81 153 ASP B C 1
ATOM 2771 O O . ASP B 1 153 ? 13.352 9.234 14.469 1 97.81 153 ASP B O 1
ATOM 2775 N N . VAL B 1 154 ? 11.641 9.156 13.062 1 97.25 154 VAL B N 1
ATOM 2776 C CA . VAL B 1 154 ? 12.328 8.32 12.086 1 97.25 154 VAL B CA 1
ATOM 2777 C C . VAL B 1 154 ? 13.547 9.055 11.539 1 97.25 154 VAL B C 1
ATOM 2779 O O . VAL B 1 154 ? 14.633 8.477 11.422 1 97.25 154 VAL B O 1
ATOM 2782 N N . GLN B 1 155 ? 13.391 10.297 11.242 1 96.31 155 GLN B N 1
ATOM 2783 C CA . GLN B 1 155 ? 14.492 11.086 10.703 1 96.31 155 GLN B CA 1
ATOM 2784 C C . GLN B 1 155 ? 15.617 11.227 11.727 1 96.31 155 GLN B C 1
ATOM 2786 O O . GLN B 1 155 ? 16.797 11.18 11.367 1 96.31 155 GLN B O 1
ATOM 2791 N N . LYS B 1 156 ? 15.258 11.43 12.938 1 95.75 156 LYS B N 1
ATOM 2792 C CA . LYS B 1 156 ? 16.25 11.508 14.008 1 95.75 156 LYS B CA 1
ATOM 2793 C C . LYS B 1 156 ? 17.031 10.203 14.125 1 95.75 156 LYS B C 1
ATOM 2795 O O . LYS B 1 156 ? 18.25 10.219 14.234 1 95.75 156 LYS B O 1
ATOM 2800 N N . THR B 1 157 ? 16.344 9.094 14.102 1 94.25 157 THR B N 1
ATOM 2801 C CA . THR B 1 157 ? 16.938 7.773 14.242 1 94.25 157 THR B CA 1
ATOM 2802 C C . THR B 1 157 ? 17.875 7.48 13.07 1 94.25 157 THR B C 1
ATOM 2804 O O . THR B 1 157 ? 18.969 6.953 13.258 1 94.25 157 THR B O 1
ATOM 2807 N N . LEU B 1 158 ? 17.438 7.844 11.906 1 93.75 158 LEU B N 1
ATOM 2808 C CA . LEU B 1 158 ? 18.25 7.602 10.711 1 93.75 158 LEU B CA 1
ATOM 2809 C C . LEU B 1 158 ? 19.5 8.461 10.727 1 93.75 158 LEU B C 1
ATOM 2811 O O . LEU B 1 158 ? 20.562 8.023 10.273 1 93.75 158 LEU B O 1
ATOM 2815 N N . LYS B 1 159 ? 19.438 9.633 11.195 1 91.5 159 LYS B N 1
ATOM 2816 C CA . LYS B 1 159 ? 20.594 10.508 11.328 1 91.5 159 LYS B CA 1
ATOM 2817 C C . LYS B 1 159 ? 21.594 9.953 12.336 1 91.5 159 LYS B C 1
ATOM 2819 O O . LYS B 1 159 ? 22.797 9.977 12.094 1 91.5 159 LYS B O 1
ATOM 2824 N N . GLU B 1 160 ? 21.125 9.453 13.406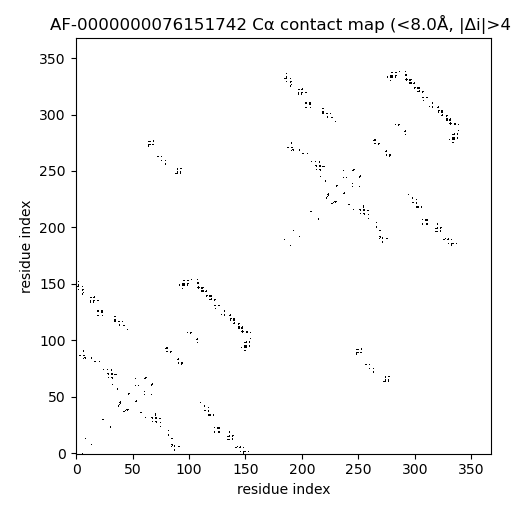 1 90.06 160 GLU B N 1
ATOM 2825 C CA . GLU B 1 160 ? 21.969 8.867 14.438 1 90.06 160 GLU B CA 1
ATOM 2826 C C . GLU B 1 160 ? 22.672 7.609 13.93 1 90.06 160 GLU B C 1
ATOM 2828 O O . GLU B 1 160 ? 23.844 7.398 14.203 1 90.06 160 GLU B O 1
ATOM 2833 N N . GLU B 1 161 ? 21.969 6.832 13.203 1 87.56 161 GLU B N 1
ATOM 2834 C CA . GLU B 1 161 ? 22.547 5.621 12.633 1 87.56 161 GLU B CA 1
ATOM 2835 C C . GLU B 1 161 ? 23.625 5.953 11.602 1 87.56 161 GLU B C 1
ATOM 2837 O O . GLU B 1 161 ? 24.609 5.227 11.477 1 87.56 161 GLU B O 1
ATOM 2842 N N . SER B 1 162 ? 23.422 6.961 10.883 1 86.06 162 SER B N 1
ATOM 2843 C CA . SER B 1 162 ? 24.391 7.391 9.891 1 86.06 162 SER B CA 1
ATOM 2844 C C . SER B 1 162 ? 25.656 7.941 10.562 1 86.06 162 SER B C 1
ATOM 2846 O O .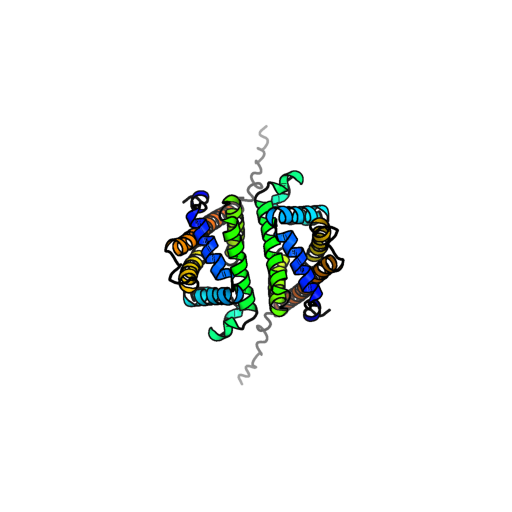 SER B 1 162 ? 26.766 7.719 10.078 1 86.06 162 SER B O 1
ATOM 2848 N N . LEU B 1 163 ? 25.5 8.586 11.633 1 86.81 163 LEU B N 1
ATOM 2849 C CA . LEU B 1 163 ? 26.625 9.133 12.391 1 86.81 163 LEU B CA 1
ATOM 2850 C C . LEU B 1 163 ? 27.422 8.023 13.07 1 86.81 163 LEU B C 1
ATOM 2852 O O . LEU B 1 163 ? 28.641 8.094 13.133 1 86.81 163 LEU B O 1
ATOM 2856 N N . ASP B 1 164 ? 26.797 7.074 13.555 1 81.56 164 ASP B N 1
ATOM 2857 C CA . ASP B 1 164 ? 27.453 5.926 14.172 1 81.56 164 ASP B CA 1
ATOM 2858 C C . ASP B 1 164 ? 28.297 5.168 13.156 1 81.56 164 ASP B C 1
ATOM 2860 O O . ASP B 1 164 ? 29.391 4.68 13.492 1 81.56 164 ASP B O 1
ATOM 2864 N N . LYS B 1 165 ? 27.875 5.105 11.906 1 76.06 165 LYS B N 1
ATOM 2865 C CA . LYS B 1 165 ? 28.609 4.422 10.844 1 76.06 165 LYS B CA 1
ATOM 2866 C C . LYS B 1 165 ? 29.859 5.199 10.453 1 76.06 165 LYS B C 1
ATOM 2868 O O . LYS B 1 165 ? 30.875 4.609 10.07 1 76.06 165 LYS B O 1
ATOM 2873 N N . ILE B 1 166 ? 29.844 6.465 10.617 1 74.88 166 ILE B N 1
ATOM 2874 C CA . ILE B 1 166 ? 30.984 7.324 10.289 1 74.88 166 ILE B CA 1
ATOM 2875 C C . ILE B 1 166 ? 31.984 7.293 11.438 1 74.88 166 ILE B C 1
ATOM 2877 O O . ILE B 1 166 ? 33.188 7.277 11.203 1 74.88 166 ILE B O 1
ATOM 2881 N N . GLN B 1 167 ? 31.609 7.316 12.68 1 69 167 GLN B N 1
ATOM 2882 C CA . GLN B 1 167 ? 32.5 7.34 13.828 1 69 167 GLN B CA 1
ATOM 2883 C C . GLN B 1 167 ? 33.219 6.004 14.008 1 69 167 GLN B C 1
ATOM 2885 O O . GLN B 1 167 ? 34.25 5.93 14.656 1 69 167 GLN B O 1
ATOM 2890 N N . ILE B 1 168 ? 32.688 4.926 13.531 1 55.94 168 ILE B N 1
ATOM 2891 C CA . ILE B 1 168 ? 33.469 3.707 13.695 1 55.94 168 ILE B CA 1
ATOM 2892 C C . ILE B 1 168 ? 34.719 3.777 12.828 1 55.94 168 ILE B C 1
ATOM 2894 O O . ILE B 1 168 ? 34.656 3.66 11.602 1 55.94 168 ILE B O 1
ATOM 2898 N N . PRO B 1 169 ? 35.75 4.59 13.18 1 50.66 169 PRO B N 1
ATOM 2899 C CA . PRO B 1 169 ? 37.094 4.562 12.57 1 50.66 169 PRO B CA 1
ATOM 2900 C C . PRO B 1 169 ? 37.688 3.16 12.531 1 50.66 169 PRO B C 1
ATOM 2902 O O . PRO B 1 169 ? 37.344 2.316 13.367 1 50.66 169 PRO B O 1
ATOM 2905 N N . GLU B 1 170 ? 38.188 2.643 11.406 1 46.75 170 GLU B N 1
ATOM 2906 C CA . GLU B 1 170 ? 39.156 1.548 11.305 1 46.75 170 GLU B CA 1
ATOM 2907 C C . GLU B 1 170 ? 40.219 1.645 12.391 1 46.75 170 GLU B C 1
ATOM 2909 O O . GLU B 1 170 ? 41.312 2.186 12.156 1 46.75 170 GLU B O 1
ATOM 2914 N N . MET B 1 171 ? 40 2.17 13.492 1 43.78 171 MET B N 1
ATOM 2915 C CA . MET B 1 171 ? 41.125 2.32 14.414 1 43.78 171 MET B CA 1
ATOM 2916 C C . MET B 1 171 ? 41.75 0.969 14.711 1 43.78 171 MET B C 1
ATOM 2918 O O . MET B 1 171 ? 42.656 0.873 15.562 1 43.78 171 MET B O 1
ATOM 2922 N N . THR B 1 172 ? 41.094 -0.15 14.453 1 43.94 172 THR B N 1
ATOM 2923 C CA . THR B 1 172 ? 41.781 -1.282 15.07 1 43.94 172 THR B CA 1
ATOM 2924 C C . THR B 1 172 ? 43.125 -1.518 14.414 1 43.94 172 THR B C 1
ATOM 2926 O O . THR B 1 172 ? 43.812 -2.494 14.719 1 43.94 172 THR B O 1
ATOM 2929 N N . GLY B 1 173 ? 43.5 -0.829 13.359 1 39.88 173 GLY B N 1
ATOM 2930 C CA . GLY B 1 173 ? 44.75 -1.32 12.828 1 39.88 173 GLY B CA 1
ATOM 2931 C C . GLY B 1 173 ? 45.906 -1.159 13.805 1 39.88 173 GLY B C 1
ATOM 2932 O O . GLY B 1 173 ? 46.719 -2.064 13.953 1 39.88 173 GLY B O 1
ATOM 2933 N N . VAL B 1 174 ? 46.375 0.062 14.172 1 39.19 174 VAL B N 1
ATOM 2934 C CA . VAL B 1 174 ? 47.781 0.385 14.117 1 39.19 174 VAL B CA 1
ATOM 2935 C C . VAL B 1 174 ? 48.469 0.011 15.438 1 39.19 174 VAL B C 1
ATOM 2937 O O . VAL B 1 174 ? 49.656 0.156 15.594 1 39.19 174 VAL B O 1
ATOM 2940 N N . TRP B 1 175 ? 47.719 -0.011 16.641 1 37.69 175 TRP B N 1
ATOM 2941 C CA . TRP B 1 175 ? 48.656 0.151 17.734 1 37.69 175 TRP B CA 1
ATOM 2942 C C . TRP B 1 175 ? 49.5 -1.119 17.938 1 37.69 175 TRP B C 1
ATOM 2944 O O . TRP B 1 175 ? 49 -2.111 18.469 1 37.69 175 TRP B O 1
ATOM 2954 N N . ARG B 1 176 ? 50.188 -1.61 16.891 1 37.09 176 ARG B N 1
ATOM 2955 C CA . ARG B 1 176 ? 51.156 -2.691 17.094 1 37.09 176 ARG B CA 1
ATOM 2956 C C . ARG B 1 176 ? 52.156 -2.33 18.188 1 37.09 176 ARG B C 1
ATOM 2958 O O . ARG B 1 176 ? 52.844 -1.31 18.078 1 37.09 176 ARG B O 1
ATOM 2965 N N . SER B 1 177 ? 51.906 -2.732 19.438 1 33.44 177 SER B N 1
ATOM 2966 C CA . SER B 1 177 ? 52.812 -2.596 20.562 1 33.44 177 SER B CA 1
ATOM 2967 C C . SER B 1 177 ? 54.219 -3.061 20.203 1 33.44 177 SER B C 1
ATOM 2969 O O . SER B 1 177 ? 54.406 -4.148 19.641 1 33.44 177 SER B O 1
ATOM 2971 N N . PRO B 1 178 ? 55.25 -2.242 19.969 1 35 178 PRO B N 1
ATOM 2972 C CA . PRO B 1 178 ? 56.656 -2.568 19.672 1 35 178 PRO B CA 1
ATOM 2973 C C . PRO B 1 178 ? 57.281 -3.523 20.688 1 35 178 PRO B C 1
ATOM 2975 O O . PRO B 1 178 ? 57.312 -3.209 21.875 1 35 178 PRO B O 1
ATOM 2978 N N . HIS B 1 179 ? 56.875 -4.793 20.844 1 34.31 179 HIS B N 1
ATOM 2979 C CA . HIS B 1 179 ? 57.562 -5.746 21.703 1 34.31 179 HIS B CA 1
ATOM 2980 C C . HIS B 1 179 ? 59.062 -5.613 21.547 1 34.31 179 HIS B C 1
ATOM 2982 O O . HIS B 1 179 ? 59.594 -5.605 20.438 1 34.31 179 HIS B O 1
ATOM 2988 N N . ASN B 1 180 ? 59.812 -5.078 22.547 1 33.75 180 ASN B N 1
ATOM 2989 C CA . ASN B 1 180 ? 61.219 -4.859 22.906 1 33.75 180 ASN B CA 1
ATOM 2990 C C . ASN B 1 180 ? 62.031 -6.129 22.734 1 33.75 180 ASN B C 1
ATOM 2992 O O . ASN B 1 180 ? 61.688 -7.18 23.281 1 33.75 180 ASN B O 1
ATOM 2996 N N . SER B 1 181 ? 62.688 -6.406 21.641 1 28.86 181 SER B N 1
ATOM 2997 C CA . SER B 1 181 ? 63.688 -7.406 21.25 1 28.86 181 SER B CA 1
ATOM 2998 C C . SER B 1 181 ? 64.875 -7.418 22.203 1 28.86 181 SER B C 1
ATOM 3000 O O . SER B 1 181 ? 65.938 -6.961 21.859 1 28.86 181 SER B O 1
ATOM 3002 N N . PRO B 1 182 ? 64.688 -7.488 23.562 1 27.19 182 PRO B N 1
ATOM 3003 C CA . PRO B 1 182 ? 66 -7.48 24.188 1 27.19 182 PRO B CA 1
ATOM 3004 C C . PRO B 1 182 ? 66.812 -8.711 23.812 1 27.19 182 PRO B C 1
ATOM 3006 O O . PRO B 1 182 ? 66.438 -9.836 24.141 1 27.19 182 PRO B O 1
ATOM 3009 N N . ARG B 1 183 ? 67.25 -8.977 22.719 1 25.27 183 ARG B N 1
ATOM 3010 C CA . ARG B 1 183 ? 68.188 -10.086 22.484 1 25.27 183 ARG B CA 1
ATOM 3011 C C . ARG B 1 183 ? 69.438 -9.945 23.344 1 25.27 183 ARG B C 1
ATOM 3013 O O . ARG B 1 183 ? 70.312 -9.109 23.062 1 25.27 183 ARG B O 1
ATOM 3020 N N . PHE B 1 184 ? 69.312 -9.734 24.703 1 24.45 184 PHE B N 1
ATOM 3021 C CA . PHE B 1 184 ? 70.562 -10.102 25.344 1 24.45 184 PHE B CA 1
ATOM 3022 C C . PHE B 1 184 ? 70.688 -11.617 25.391 1 24.45 184 PHE B C 1
ATOM 3024 O O . PHE B 1 184 ? 69.688 -12.352 25.406 1 24.45 184 PHE B O 1
#

Foldseek 3Di:
DDLLVLLDDDPLLLVLQVVLLVLLVVCQQVSLLVLVLLLCVVPVVVCVLPPVCVPPDSVCLSVDPVSSVVSNVVSVLVVQLSVCSNPSVSNLVSLLVVLVVVVVSVDFLVSLQSSLVSVLVSSCPRDDPVPRDPSSNVSSNSSSVSSRVSRVVSVVVVVVVVVVVVPPPPVPPDPPPPDDDDDD/DDLLVLLDDDPLLLVLQVVLLVLLVVCQQVSLLVLVLLLCVVPVVVCVLPPVCVPPDSVCLSVDPVSSVVSNVVSVLVVQLSVCSNPSVSNLVSLLVVLVVVVVSVDFLVSLQSSLVSVLVSSCPRDDPVPRDPSSNVSSNSSSVSSRVSRVVSVVVVVVVVVVVVPPPPVPPDPPPPPDPPPD